Protein 3E3X (pdb70)

Solvent-accessible surface area: 14605 Å² total

Secondary structure (DSSP, 8-state):
-----B--EE---STT------SHHHHHHHHHHHHHH-TT-EEEE-SSTTEEEEEBSSHHHHHHHHH--TTS--EEEPPP-B---BTTB--EEEEEEEE--TTTTT--HHHH------B-SSS-B--B--HHHHTTHHHH--TTTT--EEEEEEEEE-----S-S-----EEEESS-EE--HHHHHHHTTSEEES--TT-EE-----EEESSSS-EEE-S----PPPPPP--HHHHHHH--TT-EEEE-SS-EEEE---STTT----

Radius of gyration: 20.36 Å; Cα contacts (8 Å, |Δi|>4): 532; chains: 1; bounding box: 46×50×60 Å

CATH classification: 3.30.70.870 (+2 more: 3.30.70.240, 2.40.50.250)

Sequence (267 aa):
VDEPTVTTTTFQVNTSPFAGEGFVTSRNILERLEKELVHNVALRVEQTDDPDKFRVSGRGELHLSILIENRREGFELAVSRPEVIIEEDGQLEPFETVTIDVEEHQGGIENIGLRGELDAPDGKGRVRDFIPSRGLIGFQTEFTLTSGSGLLYHTFDHYGPHGGNIGQRVNGVLIANAAGKALTNALFNLQERGRLFIGHGVEVYEGVIGIHSRDNDLTVNALKAQVLTPPIVTLEQALEFIDDDELVEVTPESIRIRKFLTESDRRAS

Nearest PDB structures (foldseek):
  3e3x-assembly1_A-2  TM=1.000E+00  e=4.364E-51  Vibrio parahaemolyticus
  4zck-assembly1_A  TM=9.256E-01  e=2.745E-39  Escherichia coli K-12
  8ewh-assembly2_B  TM=9.206E-01  e=1.007E-37  Salmonella enterica subsp. enterica serovar Typhimurium str. LT2
  4zcl-assembly2_B  TM=9.507E-01  e=1.042E-35  Escherichia coli K-12
  5a9x-assembly1_A  TM=9.238E-01  e=1.713E-31  Escherichia coli

InterPro domains:
  IPR000640 Elongation factor EFG, domain V-like [PF00679] (399-480)
  IPR000795 Translational (tr)-type GTP-binding domain [PF00009] (8-198)
  IPR000795 Translational (tr)-type GTP-binding domain [PR00315] (11-24)
  IPR000795 Translational (tr)-type GTP-binding domain [PR00315] (55-63)
  IPR000795 Translational (tr)-type GTP-binding domain [PR00315] (75-85)
  IPR000795 Translational (tr)-type GTP-binding domain [PR00315] (91-102)
  IPR000795 Translational (tr)-type GTP-binding domain [PR00315] (127-136)
  IPR000795 Translational (tr)-type GTP-binding domain [PS51722] (7-202)
  IPR004161 Translation elongation factor EFTu-like, domain 2 [PF03144] (223-293)
  IPR005225 Small GTP-binding domain [TIGR00231] (8-155)
  IPR006298 GTP-binding protein BipA [MF_00849] (7-605)
  IPR006298 GTP-binding protein BipA [TIGR01394] (9-603)
  IPR009000 Translation protein, beta-barrel domain superfamily [SSF50447] (155-303)
  IPR027417 P-loop containing nucleoside triphosphate hydrolase [G3DSA:3.40.50.300] (5-202)
  IPR027417 P-loop containing nucleoside triphosphate hydrolase [SSF52540] (5-211)
  IPR031157 Tr-type G domain, conserved site [PS00301] (48-63)
  IPR035647 EF-G domain III/V-like [SSF54980] (306-391)
  IPR035647 EF-G domain III/V-like [SSF54980] (402-516)
  IPR035651 BipA, domain V [cd03710] (402-480)
  IPR042116 GTP-binding protein TypA/BipA, C-terminal [G3DSA:2.40.50.250] (487-603)

Structure (mmCIF, N/CA/C/O backbone):
data_3E3X
#
_entry.id   3E3X
#
_cell.length_a   90.600
_cell.length_b   104.571
_cell.length_c   74.348
_cell.angle_alpha   90.00
_cell.angle_beta   90.00
_cell.angle_gamma   90.00
#
_symmetry.space_group_name_H-M   'C 2 2 21'
#
loop_
_entity.id
_entity.type
_entity.pdbx_description
1 polymer BipA
2 non-polymer 1,2-ETHANEDIOL
3 non-polymer 'SULFATE ION'
4 water water
#
loop_
_atom_site.group_PDB
_atom_site.id
_atom_site.type_symbol
_atom_site.label_atom_id
_atom_site.label_alt_id
_atom_site.label_comp_id
_atom_site.label_asym_id
_atom_site.label_entity_id
_atom_site.label_seq_id
_atom_site.pdbx_PDB_ins_code
_atom_site.Cartn_x
_atom_site.Cartn_y
_atom_site.Cartn_z
_atom_site.occupancy
_atom_site.B_iso_or_equiv
_atom_site.auth_seq_id
_atom_site.auth_comp_id
_atom_site.auth_asym_id
_atom_site.auth_atom_id
_atom_site.pdbx_PDB_model_num
ATOM 1 N N . VAL A 1 29 ? 26.524 27.475 -14.673 1.00 39.35 26 VAL A N 1
ATOM 2 C CA . VAL A 1 29 ? 25.464 27.123 -13.660 1.00 42.79 26 VAL A CA 1
ATOM 3 C C . VAL A 1 29 ? 25.595 25.634 -13.248 1.00 41.12 26 VAL A C 1
ATOM 4 O O . VAL A 1 29 ? 25.606 25.283 -12.055 1.00 44.89 26 VAL A O 1
ATOM 8 N N . ASP A 1 30 ? 25.744 24.789 -14.257 1.00 38.13 27 ASP A N 1
ATOM 9 C CA . ASP A 1 30 ? 26.452 23.550 -14.098 1.00 35.19 27 ASP A CA 1
ATOM 10 C C . ASP A 1 30 ? 27.938 23.847 -13.822 1.00 32.36 27 ASP A C 1
ATOM 11 O O . ASP A 1 30 ? 28.580 23.222 -12.985 1.00 32.98 27 ASP A O 1
ATOM 16 N N . GLU A 1 31 ? 28.465 24.866 -14.484 1.00 28.35 28 GLU A N 1
ATOM 17 C CA . GLU A 1 31 ? 29.897 24.945 -14.761 1.00 25.58 28 GLU A CA 1
ATOM 18 C C . GLU A 1 31 ? 30.791 25.232 -13.511 1.00 22.67 28 GLU A C 1
ATOM 19 O O . GLU A 1 31 ? 30.490 26.030 -12.652 1.00 22.31 28 GLU A O 1
ATOM 25 N N . PRO A 1 32 ? 31.863 24.508 -13.381 1.00 19.49 29 PRO A N 1
ATOM 26 C CA . PRO A 1 32 ? 32.718 24.730 -12.219 1.00 18.58 29 PRO A CA 1
ATOM 27 C C . PRO A 1 32 ? 33.618 25.966 -12.411 1.00 18.78 29 PRO A C 1
ATOM 28 O O . PRO A 1 32 ? 33.689 26.508 -13.545 1.00 16.74 29 PRO A O 1
ATOM 32 N N . THR A 1 33 ? 34.196 26.453 -11.291 1.00 17.06 30 THR A N 1
ATOM 33 C CA . THR A 1 33 ? 35.094 27.608 -11.277 1.00 16.82 30 THR A CA 1
ATOM 34 C C . THR A 1 33 ? 36.449 27.363 -10.559 1.00 16.51 30 THR A C 1
ATOM 35 O O . THR A 1 33 ? 37.356 28.177 -10.687 1.00 15.56 30 THR A O 1
ATOM 39 N N . VAL A 1 34 ? 36.617 26.204 -9.925 1.00 16.76 31 VAL A N 1
ATOM 40 C CA . VAL A 1 34 ? 37.826 25.894 -9.150 1.00 17.48 31 VAL A CA 1
ATOM 41 C C . VAL A 1 34 ? 38.205 24.439 -9.397 1.00 16.87 31 VAL A C 1
ATOM 42 O O . VAL A 1 34 ? 37.324 23.599 -9.597 1.00 16.63 31 VAL A O 1
ATOM 46 N N . THR A 1 35 ? 39.514 24.120 -9.447 1.00 16.38 32 THR A N 1
ATOM 47 C CA A THR A 1 35 ? 39.937 22.766 -9.687 0.50 16.32 32 THR A CA 1
ATOM 48 C CA B THR A 1 35 ? 39.963 22.759 -9.702 0.50 17.38 32 THR A CA 1
ATOM 49 C C . THR A 1 35 ? 41.098 22.408 -8.744 1.00 17.14 32 THR A C 1
ATOM 50 O O . THR A 1 35 ? 41.842 23.265 -8.293 1.00 17.21 32 THR A O 1
ATOM 65 N N . THR A 1 37 ? 43.518 18.529 -7.744 1.00 14.53 34 THR A N 1
ATOM 66 C CA A THR A 1 37 ? 43.719 17.094 -7.991 0.50 14.27 34 THR A CA 1
ATOM 67 C CA B THR A 1 37 ? 43.779 17.121 -7.988 0.50 14.56 34 THR A CA 1
ATOM 68 C C . THR A 1 37 ? 43.502 16.339 -6.695 1.00 14.35 34 THR A C 1
ATOM 69 O O . THR A 1 37 ? 43.910 16.760 -5.619 1.00 14.68 34 THR A O 1
ATOM 76 N N . PHE A 1 38 ? 42.801 15.221 -6.797 1.00 12.88 35 PHE A N 1
ATOM 77 C CA . PHE A 1 38 ? 42.643 14.286 -5.711 1.00 14.21 35 PHE A CA 1
ATOM 78 C C . PHE A 1 38 ? 43.454 13.068 -6.141 1.00 14.28 35 PHE A C 1
ATOM 79 O O . PHE A 1 38 ? 43.374 12.681 -7.315 1.00 14.09 35 PHE A O 1
ATOM 87 N N . GLN A 1 39 ?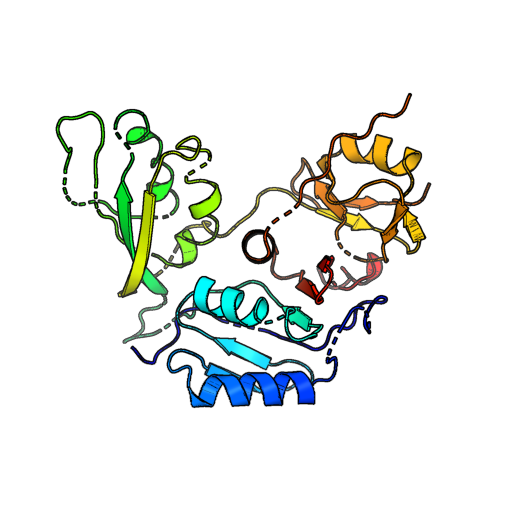 44.242 12.463 -5.249 1.00 13.85 36 GLN A N 1
ATOM 88 C CA . GLN A 1 39 ? 44.985 11.294 -5.618 1.00 16.17 36 GLN A CA 1
ATOM 89 C C . GLN A 1 39 ? 45.191 10.311 -4.464 1.00 14.40 36 GLN A C 1
ATOM 90 O O . GLN A 1 39 ? 44.978 10.663 -3.293 1.00 13.69 36 GLN A O 1
ATOM 96 N N . VAL A 1 40 ? 45.545 9.068 -4.815 1.00 14.02 37 VAL A N 1
ATOM 97 C CA . VAL A 1 40 ? 45.958 8.039 -3.841 1.00 14.60 37 VAL A CA 1
ATOM 98 C C . VAL A 1 40 ? 47.050 8.633 -2.905 1.00 14.84 37 VAL A C 1
ATOM 99 O O . VAL A 1 40 ? 47.959 9.341 -3.359 1.00 13.82 37 VAL A O 1
ATOM 103 N N . ASN A 1 41 ? 46.865 8.432 -1.598 1.00 14.59 38 ASN A N 1
ATOM 104 C CA . ASN A 1 41 ? 47.867 8.758 -0.615 1.00 14.32 38 ASN A CA 1
ATOM 105 C C . ASN A 1 41 ? 49.098 7.905 -0.792 1.00 16.78 38 ASN A C 1
ATOM 106 O O . ASN A 1 41 ? 49.036 6.683 -0.600 1.00 15.80 38 ASN A O 1
ATOM 111 N N . THR A 1 42 ? 50.244 8.534 -1.090 1.00 16.72 39 THR A N 1
ATOM 112 C CA . THR A 1 42 ? 51.494 7.804 -1.185 1.00 17.18 39 THR A CA 1
ATOM 113 C C . THR A 1 42 ? 52.448 8.143 -0.034 1.00 16.12 39 THR A C 1
ATOM 114 O O . THR A 1 42 ? 53.608 7.777 -0.089 1.00 17.49 39 THR A O 1
ATOM 118 N N . SER A 1 43 ? 52.006 8.826 1.010 1.00 16.09 40 SER A N 1
ATOM 119 C CA . SER A 1 43 ? 52.926 9.034 2.147 1.00 15.75 40 SER A CA 1
ATOM 120 C C . SER A 1 43 ? 53.383 7.690 2.753 1.00 15.62 40 SER A C 1
ATOM 121 O O . SER A 1 43 ? 52.731 6.619 2.586 1.00 14.19 40 SER A O 1
ATOM 124 N N . PRO A 1 44 ? 54.454 7.748 3.537 1.00 15.07 41 PRO A N 1
ATOM 125 C CA . PRO A 1 44 ? 54.845 6.607 4.352 1.00 15.25 41 PRO A CA 1
ATOM 126 C C . PRO A 1 44 ? 53.802 6.141 5.372 1.00 14.93 41 PRO A C 1
ATOM 127 O O . PRO A 1 44 ? 53.902 4.997 5.831 1.00 14.94 41 PRO A O 1
ATOM 131 N N . PHE A 1 45 ? 52.827 6.988 5.738 1.00 14.07 42 PHE A N 1
ATOM 132 C CA . PHE A 1 45 ? 51.780 6.580 6.677 1.00 14.14 42 PHE A CA 1
ATOM 133 C C . PHE A 1 45 ? 50.547 6.026 5.962 1.00 14.92 42 PHE A C 1
ATOM 134 O O . PHE A 1 45 ? 49.499 5.696 6.588 1.00 15.37 42 PHE A O 1
ATOM 142 N N . ALA A 1 46 ? 50.620 5.928 4.648 1.00 15.30 43 ALA A N 1
ATOM 143 C CA . ALA A 1 46 ? 49.414 5.600 3.868 1.00 15.74 43 ALA A CA 1
ATOM 144 C C . ALA A 1 46 ? 48.874 4.243 4.292 1.00 17.11 43 ALA A C 1
ATOM 145 O O . ALA A 1 46 ? 49.626 3.292 4.465 1.00 15.40 43 ALA A O 1
ATOM 147 N N . GLY A 1 47 ? 47.562 4.151 4.416 1.00 17.91 44 GLY A N 1
ATOM 148 C CA . GLY A 1 47 ? 46.906 2.931 4.778 1.00 18.96 44 GLY A CA 1
ATOM 149 C C . GLY A 1 47 ? 46.732 2.706 6.269 1.00 19.65 44 GLY A C 1
ATOM 150 O O . GLY A 1 47 ? 46.031 1.771 6.662 1.00 20.90 44 GLY A O 1
ATOM 161 N N . GLU A 1 49 ? 45.287 4.689 8.525 1.00 16.22 46 GLU A N 1
ATOM 162 C CA . GLU A 1 49 ? 44.228 5.434 9.184 1.00 17.14 46 GLU A CA 1
ATOM 163 C C . GLU A 1 49 ? 42.872 5.340 8.523 1.00 17.02 46 GLU A C 1
ATOM 164 O O . GLU A 1 49 ? 41.892 5.565 9.189 1.00 16.43 46 GLU A O 1
ATOM 170 N N . GLY A 1 50 ? 42.789 5.041 7.236 1.00 16.23 47 GLY A N 1
ATOM 171 C CA . GLY A 1 50 ? 41.502 5.005 6.526 1.00 16.50 47 GLY A CA 1
ATOM 172 C C . GLY A 1 50 ? 41.339 3.663 5.822 1.00 17.13 47 GLY A C 1
ATOM 173 O O . GLY A 1 50 ? 42.336 3.006 5.463 1.00 17.15 47 GLY A O 1
ATOM 185 N N . PHE A 1 52 ? 39.492 3.166 2.862 1.00 13.47 49 PHE A N 1
ATOM 186 C CA . PHE A 1 52 ? 39.294 3.287 1.423 1.00 14.02 49 PHE A CA 1
ATOM 187 C C . PHE A 1 52 ? 40.484 4.028 0.916 1.00 14.00 49 PHE A C 1
ATOM 188 O O . PHE A 1 52 ? 40.629 5.234 1.161 1.00 14.85 49 PHE A O 1
ATOM 196 N N . VAL A 1 53 ? 41.386 3.295 0.286 1.00 14.86 50 VAL A N 1
ATOM 197 C CA . VAL A 1 53 ? 42.690 3.853 -0.113 1.00 14.38 50 VAL A CA 1
ATOM 198 C C . VAL A 1 53 ? 43.056 3.766 -1.605 1.00 15.92 50 VAL A C 1
ATOM 199 O O . VAL A 1 53 ? 44.049 4.388 -2.033 1.00 16.19 50 VAL A O 1
ATOM 203 N N . THR A 1 54 ? 42.310 3.011 -2.386 1.00 14.59 51 THR A N 1
ATOM 204 C CA . THR A 1 54 ? 42.776 2.684 -3.758 1.00 13.67 51 THR A CA 1
ATOM 205 C C . THR A 1 54 ? 42.263 3.723 -4.743 1.00 12.90 51 THR A C 1
ATOM 206 O O . THR A 1 54 ? 41.262 4.426 -4.491 1.00 13.50 51 THR A O 1
ATOM 210 N N . SER A 1 55 ? 42.931 3.832 -5.880 1.00 14.28 52 SER A N 1
ATOM 211 C CA . SER A 1 55 ? 42.451 4.717 -6.938 1.00 15.35 52 SER A CA 1
ATOM 212 C C . SER A 1 55 ? 40.976 4.409 -7.358 1.00 15.28 52 SER A C 1
ATOM 213 O O . SER A 1 55 ? 40.182 5.326 -7.594 1.00 14.82 52 SER A O 1
ATOM 216 N N . ARG A 1 56 ? 40.612 3.131 -7.426 1.00 16.19 53 ARG A N 1
ATOM 217 C CA . ARG A 1 56 ? 39.266 2.772 -7.823 1.00 15.49 53 ARG A CA 1
ATOM 218 C C . ARG A 1 56 ? 38.246 3.140 -6.739 1.00 15.54 53 ARG A C 1
ATOM 219 O O . ARG A 1 56 ? 37.132 3.544 -7.042 1.00 16.28 53 ARG A O 1
ATOM 227 N N . ASN A 1 57 ? 38.609 3.044 -5.467 1.00 16.14 54 ASN A N 1
ATOM 228 C CA . ASN A 1 57 ? 37.726 3.525 -4.411 1.00 15.78 54 ASN A CA 1
ATOM 229 C C . ASN A 1 57 ? 37.428 5.039 -4.692 1.00 15.36 54 ASN A C 1
ATOM 230 O O . ASN A 1 57 ? 36.299 5.499 -4.577 1.00 15.89 54 ASN A O 1
ATOM 235 N N . ILE A 1 58 ? 38.470 5.809 -4.982 1.00 15.75 55 ILE A N 1
ATOM 236 C CA . ILE A 1 58 ? 38.372 7.248 -5.165 1.00 15.23 55 ILE A CA 1
ATOM 237 C C . ILE A 1 58 ? 37.536 7.535 -6.406 1.00 15.18 55 ILE A C 1
ATOM 238 O O . ILE A 1 58 ? 36.615 8.311 -6.340 1.00 15.83 55 ILE A O 1
ATOM 243 N N . LEU A 1 59 ? 37.854 6.912 -7.527 1.00 16.51 56 LEU A N 1
ATOM 244 C CA . LEU A 1 59 ? 37.101 7.113 -8.740 1.00 16.21 56 LEU A CA 1
ATOM 245 C C . LEU A 1 59 ? 35.620 6.757 -8.596 1.00 16.72 56 LEU A C 1
ATOM 246 O O . LEU A 1 59 ? 34.756 7.505 -9.032 1.00 16.87 56 LEU A O 1
ATOM 251 N N . GLU A 1 60 ? 35.320 5.603 -8.015 1.00 17.51 57 GLU A N 1
ATOM 252 C CA . GLU A 1 60 ? 33.929 5.179 -7.800 1.00 17.82 57 GLU A CA 1
ATOM 253 C C . GLU A 1 60 ? 33.195 6.208 -6.934 1.00 18.19 57 GLU A C 1
ATOM 254 O O . GLU A 1 60 ? 32.066 6.580 -7.249 1.00 17.57 57 GLU A O 1
ATOM 260 N N . ARG A 1 61 ? 33.852 6.689 -5.875 1.00 17.76 58 ARG A N 1
ATOM 261 C CA . ARG A 1 61 ? 33.252 7.689 -4.990 1.00 17.63 58 ARG A CA 1
ATOM 262 C C . ARG A 1 61 ? 32.982 9.009 -5.719 1.00 18.22 58 ARG A C 1
ATOM 263 O O . ARG A 1 61 ? 31.940 9.617 -5.493 1.00 17.21 58 ARG A O 1
ATOM 271 N N . LEU A 1 62 ? 33.912 9.429 -6.576 1.00 18.24 59 LEU A N 1
ATOM 272 C CA . LEU A 1 62 ? 33.723 10.645 -7.379 1.00 18.54 59 LEU A CA 1
ATOM 273 C C . LEU A 1 62 ? 32.609 10.461 -8.409 1.00 19.71 59 LEU A C 1
ATOM 274 O O . LEU A 1 62 ? 31.809 11.365 -8.606 1.00 18.39 59 LEU A O 1
ATOM 279 N N . GLU A 1 63 ? 32.527 9.275 -9.007 1.00 20.55 60 GLU A N 1
ATOM 280 C CA . GLU A 1 63 ? 31.455 8.926 -9.932 1.00 21.57 60 GLU A CA 1
ATOM 281 C C . GLU A 1 63 ? 30.087 8.870 -9.223 1.00 21.73 60 GLU A C 1
ATOM 282 O O . GLU A 1 63 ? 29.115 9.394 -9.734 1.00 21.85 60 GLU A O 1
ATOM 288 N N . LYS A 1 64 ? 30.020 8.289 -8.039 1.00 21.82 61 LYS A N 1
ATOM 289 C CA . LYS A 1 64 ? 28.821 8.369 -7.205 1.00 22.69 61 LYS A CA 1
ATOM 290 C C . LYS A 1 64 ? 28.416 9.836 -7.010 1.00 22.25 61 LYS A C 1
ATOM 291 O O . LYS A 1 64 ? 27.245 10.197 -7.118 1.00 21.44 61 LYS A O 1
ATOM 297 N N . GLU A 1 65 ? 29.396 10.697 -6.777 1.00 22.20 62 GLU A N 1
ATOM 298 C CA . GLU A 1 65 ? 29.080 12.112 -6.498 1.00 22.71 62 GLU A CA 1
ATOM 299 C C . GLU A 1 65 ? 28.519 12.841 -7.715 1.00 23.63 62 GLU A C 1
ATOM 300 O O . GLU A 1 65 ? 27.600 13.632 -7.569 1.00 23.86 62 GLU A O 1
ATOM 306 N N . LEU A 1 66 ? 29.069 12.582 -8.894 1.00 24.55 63 LEU A N 1
ATOM 307 C CA . LEU A 1 66 ? 28.580 13.165 -10.139 1.00 25.27 63 LEU A CA 1
ATOM 308 C C . LEU A 1 66 ? 27.129 12.826 -10.470 1.00 26.97 63 LEU A C 1
ATOM 309 O O . LEU A 1 66 ? 26.489 13.559 -11.213 1.00 28.01 63 LEU A O 1
ATOM 314 N N . VAL A 1 67 ? 26.633 11.697 -9.987 1.00 28.85 64 VAL A N 1
ATOM 315 C CA . VAL A 1 67 ? 25.253 11.280 -10.231 1.00 29.33 64 VAL A CA 1
ATOM 316 C C . VAL A 1 67 ? 24.266 12.385 -9.832 1.00 31.42 64 VAL A C 1
ATOM 317 O O . VAL A 1 67 ? 23.224 12.575 -10.483 1.00 31.05 64 VAL A O 1
ATOM 321 N N . HIS A 1 68 ? 24.592 13.069 -8.737 1.00 32.65 65 HIS A N 1
ATOM 322 C CA . HIS A 1 68 ? 23.691 14.006 -8.103 1.00 33.97 65 HIS A CA 1
ATOM 323 C C . HIS A 1 68 ? 24.302 15.388 -7.842 1.00 34.17 65 HIS A C 1
ATOM 324 O O . HIS A 1 68 ? 23.599 16.276 -7.4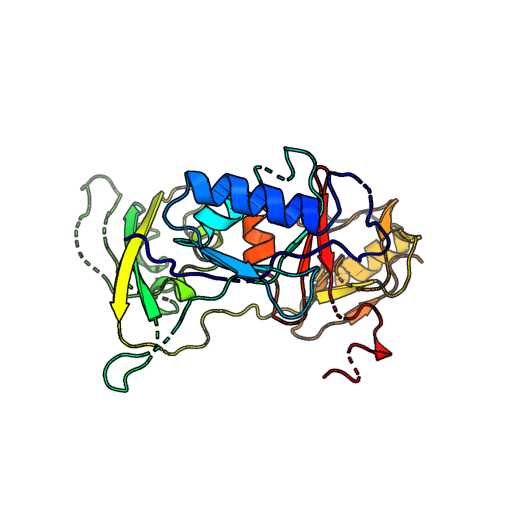21 1.00 35.03 65 HIS A O 1
ATOM 331 N N . ASN A 1 69 ? 25.593 15.575 -8.091 1.00 33.83 66 ASN A N 1
ATOM 332 C CA . ASN A 1 69 ? 26.252 16.838 -7.810 1.00 33.98 66 ASN A CA 1
ATOM 333 C C . ASN A 1 69 ? 26.592 17.574 -9.105 1.00 33.35 66 ASN A C 1
ATOM 334 O O . ASN A 1 69 ? 27.601 17.321 -9.751 1.00 32.40 66 ASN A O 1
ATOM 339 N N . VAL A 1 70 ? 25.737 18.514 -9.471 1.00 33.01 67 VAL A N 1
ATOM 340 C CA . VAL A 1 70 ? 25.711 19.013 -10.837 1.00 33.03 67 VAL A CA 1
ATOM 341 C C . VAL A 1 70 ? 26.867 19.970 -11.160 1.00 32.96 67 VAL A C 1
ATOM 342 O O . VAL A 1 70 ? 27.204 20.132 -12.337 1.00 33.86 67 VAL A O 1
ATOM 346 N N . ALA A 1 71 ? 27.467 20.605 -10.154 1.00 31.74 68 ALA A N 1
ATOM 347 C CA . ALA A 1 71 ? 28.553 21.561 -10.443 1.00 32.40 68 ALA A CA 1
ATOM 348 C C . ALA A 1 71 ? 29.935 20.879 -10.443 1.00 31.16 68 ALA A C 1
ATOM 349 O O . ALA A 1 71 ? 30.939 21.457 -10.851 1.00 30.64 68 ALA A O 1
ATOM 351 N N . LEU A 1 72 ? 29.946 19.615 -10.037 1.00 30.82 69 LEU A N 1
ATOM 352 C CA . LEU A 1 72 ? 31.152 18.832 -9.994 1.00 31.17 69 LEU A CA 1
ATOM 353 C C . LEU A 1 72 ? 31.546 18.282 -11.367 1.00 30.96 69 LEU A C 1
ATOM 354 O O . LEU A 1 72 ? 30.699 17.863 -12.171 1.00 29.35 69 LEU A O 1
ATOM 359 N N . ARG A 1 73 ? 32.850 18.272 -11.621 1.00 30.23 70 ARG A N 1
ATOM 360 C CA . ARG A 1 73 ? 33.414 17.626 -12.790 1.00 31.06 70 ARG A CA 1
ATOM 361 C C . ARG A 1 73 ? 34.559 16.783 -12.313 1.00 30.69 70 ARG A C 1
ATOM 362 O O . ARG A 1 73 ? 35.281 17.141 -11.363 1.00 29.68 70 ARG A O 1
ATOM 370 N N . VAL A 1 74 ? 34.729 15.639 -12.965 1.00 31.46 71 VAL A N 1
ATOM 371 C CA . VAL A 1 74 ? 35.813 14.749 -12.611 1.00 32.78 71 VAL A CA 1
ATOM 372 C C . VAL A 1 74 ? 36.439 14.268 -13.880 1.00 32.32 71 VAL A C 1
ATOM 373 O O . VAL A 1 74 ? 35.772 13.726 -14.737 1.00 31.35 71 VAL A O 1
ATOM 377 N N . GLU A 1 75 ? 37.735 14.443 -13.988 1.00 31.43 72 GLU A N 1
ATOM 378 C CA . GLU A 1 75 ? 38.464 14.002 -15.158 1.00 32.30 72 GLU A CA 1
ATOM 379 C C . GLU A 1 75 ? 39.535 13.018 -14.706 1.00 30.60 72 GLU A C 1
ATOM 380 O O . GLU A 1 75 ? 40.202 13.216 -13.665 1.00 30.56 72 GLU A O 1
ATOM 386 N N . GLN A 1 76 ? 39.698 11.939 -15.456 1.00 28.42 73 GLN A N 1
ATOM 387 C CA . GLN A 1 76 ? 40.840 11.097 -15.240 1.00 28.16 73 GLN A CA 1
ATOM 388 C C . GLN A 1 76 ? 42.067 11.820 -15.792 1.00 27.72 73 GLN A C 1
ATOM 389 O O . GLN A 1 76 ? 41.948 12.771 -16.600 1.00 29.19 73 GLN A O 1
ATOM 395 N N . THR A 1 77 ? 43.239 11.364 -15.401 1.00 26.02 74 THR A N 1
ATOM 396 C CA . THR A 1 77 ? 44.507 11.919 -15.893 1.00 25.68 74 THR A CA 1
ATOM 397 C C . THR A 1 77 ? 45.360 10.803 -16.472 1.00 25.39 74 THR A C 1
ATOM 398 O O . THR A 1 77 ? 44.916 9.639 -16.607 1.00 26.70 74 THR A O 1
ATOM 402 N N . ASP A 1 78 ? 46.585 11.152 -16.837 1.00 23.99 75 ASP A N 1
ATOM 403 C CA . ASP A 1 78 ? 47.518 10.141 -17.325 1.00 23.95 75 ASP A CA 1
ATOM 404 C C . ASP A 1 78 ? 48.043 9.275 -16.227 1.00 22.92 75 ASP A C 1
ATOM 405 O O . ASP A 1 78 ? 48.672 8.280 -16.494 1.00 22.35 75 ASP A O 1
ATOM 410 N N . ASP A 1 79 ? 47.827 9.682 -14.983 1.00 22.35 76 ASP A N 1
ATOM 411 C CA . ASP A 1 79 ? 48.182 8.840 -13.848 1.00 22.09 76 ASP A CA 1
ATOM 412 C C . ASP A 1 79 ? 46.898 8.187 -13.356 1.00 22.06 76 ASP A C 1
ATOM 413 O O . ASP A 1 79 ? 45.970 8.909 -12.982 1.00 21.70 76 ASP A O 1
ATOM 418 N N . PRO A 1 80 ? 46.835 6.831 -13.336 1.00 21.99 77 PRO A N 1
ATOM 419 C CA . PRO A 1 80 ? 45.609 6.167 -12.833 1.00 22.42 77 PRO A CA 1
ATOM 420 C C . PRO A 1 80 ? 45.257 6.477 -11.384 1.00 21.99 77 PRO A C 1
ATOM 421 O O . PRO A 1 80 ? 44.109 6.277 -10.981 1.00 23.54 77 PRO A O 1
ATOM 425 N N . ASP A 1 81 ? 46.229 6.992 -10.633 1.00 22.04 78 ASP A N 1
ATOM 426 C CA . ASP A 1 81 ? 46.056 7.330 -9.218 1.00 20.75 78 ASP A CA 1
ATOM 427 C C . ASP A 1 81 ? 45.616 8.773 -8.962 1.00 19.91 78 ASP A C 1
ATOM 428 O O . ASP A 1 81 ? 45.474 9.147 -7.819 1.00 19.18 78 ASP A O 1
ATOM 433 N N . LYS A 1 82 ? 45.397 9.574 -9.996 1.00 20.23 79 LYS A N 1
ATOM 434 C CA . LYS A 1 82 ? 45.222 10.997 -9.820 1.00 22.21 79 LYS A CA 1
ATOM 435 C C . LYS A 1 82 ? 44.032 11.490 -10.687 1.00 22.00 79 LYS A C 1
ATOM 436 O O . LYS A 1 82 ? 43.898 11.114 -11.826 1.00 21.32 79 LYS A O 1
ATOM 442 N N . PHE A 1 83 ? 43.178 12.343 -10.117 1.00 21.31 80 PHE A N 1
ATOM 443 C CA . PHE A 1 83 ? 41.957 12.800 -10.767 1.00 21.89 80 PHE A CA 1
ATOM 444 C C . PHE A 1 83 ? 41.850 14.285 -10.620 1.00 22.23 80 PHE A C 1
ATOM 445 O O . PHE A 1 83 ? 42.159 14.821 -9.567 1.00 22.12 80 PHE A O 1
ATOM 453 N N . ARG A 1 84 ? 41.463 14.965 -11.695 1.00 22.43 81 ARG A N 1
ATOM 454 C CA . ARG A 1 84 ? 41.213 16.404 -11.662 1.00 22.31 81 ARG A CA 1
ATOM 455 C C . ARG A 1 84 ? 39.736 16.621 -11.319 1.00 20.51 81 ARG A C 1
ATOM 456 O O . ARG A 1 84 ? 38.869 16.194 -12.067 1.00 21.36 81 ARG A O 1
ATOM 464 N N . VAL A 1 85 ? 39.478 17.272 -10.184 1.00 19.14 82 VAL A N 1
ATOM 465 C CA . VAL A 1 85 ? 38.161 17.414 -9.639 1.00 18.74 82 VAL A CA 1
ATOM 466 C C . VAL A 1 85 ? 37.876 18.911 -9.596 1.00 19.16 82 VAL A C 1
ATOM 467 O O . VAL A 1 85 ? 38.659 19.653 -9.021 1.00 20.13 82 VAL A O 1
ATOM 471 N N . SER A 1 86 ? 36.779 19.336 -10.230 1.00 19.14 83 SER A N 1
ATOM 472 C CA . SER A 1 86 ? 36.430 20.750 -10.315 1.00 18.57 83 SER A CA 1
ATOM 473 C C . SER A 1 86 ? 35.037 20.931 -9.729 1.00 17.97 83 SER A C 1
ATOM 474 O O . SER A 1 86 ? 34.229 20.019 -9.722 1.00 18.90 83 SER A O 1
ATOM 477 N N . GLY A 1 87 ? 34.794 22.093 -9.173 1.00 17.52 84 GLY A N 1
ATOM 478 C CA . GLY A 1 87 ? 33.544 22.339 -8.512 1.00 17.69 84 GLY A CA 1
ATOM 479 C C . GLY A 1 87 ? 33.226 23.783 -8.572 1.00 17.38 84 GLY A C 1
ATOM 480 O O . GLY A 1 87 ? 34.020 24.610 -9.054 1.00 16.64 84 GLY A O 1
ATOM 481 N N . ARG A 1 88 ? 32.062 24.108 -8.044 1.00 19.61 85 ARG A N 1
ATOM 482 C CA . ARG A 1 88 ? 31.548 25.457 -8.104 1.00 21.28 85 ARG A CA 1
ATOM 483 C C . ARG A 1 88 ? 32.418 26.468 -7.406 1.00 21.37 85 ARG A C 1
ATOM 484 O O . ARG A 1 88 ? 32.506 27.609 -7.835 1.00 25.21 85 ARG A O 1
ATOM 492 N N . GLY A 1 89 ? 33.067 26.080 -6.325 1.00 21.19 86 GLY A N 1
ATOM 493 C CA . GLY A 1 89 ? 33.967 26.952 -5.566 1.00 19.12 86 GLY A CA 1
ATOM 494 C C . GLY A 1 89 ? 34.771 26.041 -4.643 1.00 18.60 86 GLY A C 1
ATOM 495 O O . GLY A 1 89 ? 34.596 24.835 -4.675 1.00 16.64 86 GLY A O 1
ATOM 496 N N . GLU A 1 90 ? 35.663 26.596 -3.841 1.00 18.27 87 GLU A N 1
ATOM 497 C CA . GLU A 1 90 ? 36.470 25.807 -2.936 1.00 19.57 87 GLU A CA 1
ATOM 498 C C . GLU A 1 90 ? 35.640 25.046 -1.922 1.00 18.97 87 GLU A C 1
ATOM 499 O O . GLU A 1 90 ? 35.944 23.914 -1.609 1.00 18.73 87 GLU A O 1
ATOM 505 N N . LEU A 1 91 ? 34.607 25.696 -1.364 1.00 17.95 88 LEU A N 1
ATOM 506 C CA . LEU A 1 91 ? 33.815 25.073 -0.298 1.00 18.18 88 LEU A CA 1
ATOM 507 C C . LEU A 1 91 ? 33.094 23.825 -0.782 1.00 17.41 88 LEU A C 1
ATOM 508 O O . LEU A 1 91 ? 33.022 22.814 -0.084 1.00 16.48 88 LEU A O 1
ATOM 513 N N . HIS A 1 92 ? 32.591 23.879 -2.001 1.00 17.48 89 HIS A N 1
ATOM 514 C CA . HIS A 1 92 ? 31.970 22.719 -2.654 1.00 18.28 89 HIS A CA 1
ATOM 515 C C . HIS A 1 92 ? 32.922 21.483 -2.594 1.00 17.72 89 HIS A C 1
ATOM 516 O O . HIS A 1 92 ? 32.552 20.363 -2.294 1.00 16.73 89 HIS A O 1
ATOM 523 N N . LEU A 1 93 ? 34.178 21.723 -2.911 1.00 16.98 90 LEU A N 1
ATOM 524 C CA . LEU A 1 93 ? 35.182 20.692 -2.941 1.00 15.61 90 LEU A CA 1
ATOM 525 C C . LEU A 1 93 ? 35.638 20.272 -1.561 1.00 16.04 90 LEU A C 1
ATOM 526 O O . LEU A 1 93 ? 35.775 19.067 -1.309 1.00 17.02 90 LEU A O 1
ATOM 531 N N . SER A 1 94 ? 35.802 21.213 -0.637 1.00 15.63 91 SER A N 1
ATOM 532 C CA . SER A 1 94 ? 36.200 20.827 0.741 1.00 16.43 91 SER A CA 1
ATOM 533 C C . SER A 1 94 ? 35.085 20.059 1.508 1.00 16.74 91 SER A C 1
ATOM 534 O O . SER A 1 94 ? 35.383 19.181 2.345 1.00 16.41 91 SER A O 1
ATOM 537 N N . ILE A 1 95 ? 33.824 20.365 1.204 1.00 16.16 92 ILE A N 1
ATOM 538 C CA . ILE A 1 95 ? 32.708 19.588 1.735 1.00 16.07 92 ILE A CA 1
ATOM 539 C C . ILE A 1 95 ? 32.772 18.106 1.269 1.00 15.80 92 ILE A C 1
ATOM 540 O O . ILE A 1 95 ? 32.493 17.171 2.014 1.00 15.38 92 ILE A O 1
ATOM 545 N N . LEU A 1 96 ? 33.024 17.917 -0.006 1.00 15.11 93 LEU A N 1
ATOM 546 C CA . LEU A 1 96 ? 33.177 16.589 -0.569 1.00 15.02 93 LEU A CA 1
ATOM 547 C C . LEU A 1 96 ? 34.327 15.908 0.106 1.00 15.21 93 LEU A C 1
ATOM 548 O O . LEU A 1 96 ? 34.247 14.764 0.451 1.00 14.26 93 LEU A O 1
ATOM 553 N N . ILE A 1 97 ? 35.449 16.575 0.229 1.00 14.98 94 ILE A N 1
ATOM 554 C CA . ILE A 1 97 ? 36.624 15.909 0.868 1.00 14.08 94 ILE A CA 1
ATOM 555 C C . ILE A 1 97 ? 36.342 15.496 2.317 1.00 14.90 94 ILE A C 1
ATOM 556 O O . ILE A 1 97 ? 36.737 14.406 2.763 1.00 12.68 94 ILE A O 1
ATOM 561 N N . GLU A 1 98 ? 35.669 16.381 3.055 1.00 15.13 95 GLU A N 1
ATOM 562 C CA . GLU A 1 98 ? 35.282 16.061 4.427 1.00 15.38 95 GLU A CA 1
ATOM 563 C C . GLU A 1 98 ? 34.311 14.870 4.520 1.00 14.17 95 GLU A C 1
ATOM 564 O O . GLU A 1 98 ? 34.450 14.015 5.364 1.00 12.64 95 GLU A O 1
ATOM 570 N N . ASN A 1 99 ? 33.340 14.815 3.633 1.00 15.17 96 ASN A N 1
ATOM 571 C CA . ASN A 1 99 ? 32.420 13.674 3.579 1.00 15.81 96 ASN A CA 1
ATOM 572 C C . ASN A 1 99 ? 33.210 12.388 3.326 1.00 15.45 96 ASN A C 1
ATOM 573 O O . ASN A 1 99 ? 32.987 11.374 3.986 1.00 13.41 96 ASN A O 1
ATOM 586 N N . ARG A 1 101 ? 36.450 11.812 3.910 1.00 15.44 98 ARG A N 1
ATOM 587 C CA . ARG A 1 101 ? 37.228 11.494 5.134 1.00 15.97 98 ARG A CA 1
ATOM 588 C C . ARG A 1 101 ? 36.335 10.766 6.107 1.00 15.60 98 ARG A C 1
ATOM 589 O O . ARG A 1 101 ? 36.717 9.770 6.708 1.00 15.16 98 ARG A O 1
ATOM 597 N N . ARG A 1 102 ? 35.125 11.270 6.294 1.00 15.83 99 ARG A N 1
ATOM 598 C CA . ARG A 1 102 ? 34.244 10.674 7.313 1.00 15.99 99 ARG A CA 1
ATOM 599 C C . ARG A 1 102 ? 33.768 9.277 6.980 1.00 15.39 99 ARG A C 1
ATOM 600 O O . ARG A 1 102 ? 33.471 8.488 7.871 1.00 15.15 99 ARG A O 1
ATOM 608 N N . GLU A 1 103 ? 33.704 8.985 5.695 1.00 14.46 100 GLU A N 1
ATOM 609 C CA . GLU A 1 103 ? 33.315 7.705 5.177 1.00 15.16 100 GLU A CA 1
ATOM 610 C C . GLU A 1 103 ? 34.433 6.696 5.239 1.00 15.57 100 GLU A C 1
ATOM 611 O O . GLU A 1 103 ? 34.191 5.539 5.001 1.00 15.55 100 GLU A O 1
ATOM 617 N N . GLY A 1 104 ? 35.663 7.134 5.563 1.00 15.62 101 GLY A N 1
ATOM 618 C CA . GLY A 1 104 ? 36.805 6.240 5.688 1.00 14.41 101 GLY A CA 1
ATOM 619 C C . GLY A 1 104 ? 37.895 6.359 4.624 1.00 14.20 101 GLY A C 1
ATOM 620 O O . GLY A 1 104 ? 38.805 5.505 4.564 1.00 14.79 101 GLY A O 1
ATOM 621 N N . PHE A 1 105 ? 37.867 7.407 3.801 1.00 13.89 102 PHE A N 1
ATOM 622 C CA . PHE A 1 105 ? 38.903 7.607 2.770 1.00 13.41 102 PHE A CA 1
ATOM 623 C C . PHE A 1 105 ? 40.217 8.196 3.289 1.00 12.30 102 PHE A C 1
ATOM 624 O O . PHE A 1 105 ? 40.245 9.032 4.222 1.00 13.58 102 PHE A O 1
ATOM 632 N N . GLU A 1 106 ? 41.309 7.729 2.673 1.00 13.48 103 GLU A N 1
ATOM 633 C CA . GLU A 1 106 ? 42.576 8.435 2.641 1.00 14.44 103 GLU A CA 1
ATOM 634 C C . GLU A 1 106 ? 42.770 8.967 1.248 1.00 13.76 103 GLU A C 1
ATOM 635 O O . GLU A 1 106 ? 42.529 8.280 0.252 1.00 16.56 103 GLU A O 1
ATOM 641 N N . LEU A 1 107 ? 43.230 10.203 1.163 1.00 14.00 104 LEU A N 1
ATOM 642 C CA . LEU A 1 107 ? 43.659 10.721 -0.109 1.00 14.03 104 LEU A CA 1
ATOM 643 C C . LEU A 1 107 ? 44.586 11.910 0.083 1.00 13.01 104 LEU A C 1
ATOM 644 O O . LEU A 1 107 ? 44.768 12.370 1.190 1.00 13.65 104 LEU A O 1
ATOM 649 N N . ALA A 1 108 ? 45.149 12.386 -1.014 1.00 10.59 105 ALA A N 1
ATOM 650 C CA . ALA A 1 108 ? 45.895 13.611 -1.001 1.00 10.32 105 ALA A CA 1
ATOM 651 C C . ALA A 1 108 ? 45.348 14.579 -2.054 1.00 10.93 105 ALA A C 1
ATOM 652 O O . ALA A 1 108 ? 44.941 14.170 -3.145 1.00 12.97 105 ALA A O 1
ATOM 654 N N . VAL A 1 109 ? 45.377 15.860 -1.729 1.00 11.03 106 VAL A N 1
ATOM 655 C CA . VAL A 1 109 ? 44.814 16.896 -2.574 1.00 10.35 106 VAL A CA 1
ATOM 656 C C . VAL A 1 109 ? 45.799 18.042 -2.779 1.00 10.95 106 VAL A C 1
ATOM 657 O O . VAL A 1 109 ? 46.515 18.452 -1.859 1.00 10.66 106 VAL A O 1
ATOM 661 N N . SER A 1 110 ? 45.780 18.598 -3.983 1.00 10.83 107 SER A N 1
ATOM 662 C CA . SER A 1 110 ? 46.587 19.764 -4.347 1.00 10.34 107 SER A CA 1
ATOM 663 C C . SER A 1 110 ? 45.808 21.072 -4.078 1.00 10.41 107 SER A C 1
ATOM 664 O O . SER A 1 110 ? 44.600 21.081 -3.747 1.00 10.89 107 SER A O 1
ATOM 667 N N . ARG A 1 111 ? 46.499 22.173 -4.186 1.00 10.33 108 ARG A N 1
ATOM 668 C CA . ARG A 1 111 ? 45.863 23.472 -3.906 1.00 12.13 108 ARG A CA 1
ATOM 669 C C . ARG A 1 111 ? 44.744 23.775 -4.926 1.00 11.91 108 ARG A C 1
ATOM 670 O O . ARG A 1 111 ? 44.896 23.548 -6.117 1.00 9.29 108 ARG A O 1
ATOM 678 N N . PRO A 1 112 ? 43.667 24.373 -4.444 1.00 12.49 109 PRO A N 1
ATOM 679 C CA . PRO A 1 112 ? 42.651 24.849 -5.352 1.00 14.40 109 PRO A CA 1
ATOM 680 C C . PRO A 1 112 ? 43.168 25.990 -6.215 1.00 15.43 109 PRO A C 1
ATOM 681 O O . PRO A 1 112 ? 43.910 26.865 -5.741 1.00 15.45 109 PRO A O 1
ATOM 685 N N . GLU A 1 113 ? 42.845 25.921 -7.483 1.00 14.64 110 GLU A N 1
ATOM 686 C CA . GLU A 1 113 ? 43.103 27.027 -8.366 1.00 17.43 110 GLU A CA 1
ATOM 687 C C . GLU A 1 113 ? 41.893 27.359 -9.178 1.00 16.04 110 GLU A C 1
ATOM 688 O O . GLU A 1 113 ? 41.141 26.440 -9.603 1.00 14.62 110 GLU A O 1
ATOM 694 N N . VAL A 1 114 ? 41.756 28.639 -9.484 1.00 13.76 111 VAL A N 1
ATOM 695 C CA . VAL A 1 114 ? 40.589 29.064 -10.244 1.00 13.81 111 VAL A CA 1
ATOM 696 C C . VAL A 1 114 ? 40.782 28.588 -11.675 1.00 12.73 111 VAL A C 1
ATOM 697 O O . VAL A 1 114 ? 41.929 28.468 -12.176 1.00 13.01 111 VAL A O 1
ATOM 701 N N . ILE A 1 115 ? 39.676 28.246 -12.312 1.00 13.29 112 ILE A N 1
ATOM 702 C CA . ILE A 1 115 ? 39.662 27.855 -13.727 1.00 13.05 112 ILE A CA 1
ATOM 703 C C . ILE A 1 115 ? 39.700 29.121 -14.576 1.00 13.74 112 ILE A C 1
ATOM 704 O O . ILE A 1 115 ? 38.760 29.937 -14.529 1.00 15.50 112 ILE A O 1
ATOM 709 N N . ILE A 1 116 ? 40.683 29.211 -15.433 1.00 13.01 113 ILE A N 1
ATOM 710 C CA . ILE A 1 116 ? 40.846 30.390 -16.323 1.00 14.12 113 ILE A CA 1
ATOM 711 C C . ILE A 1 116 ? 40.161 30.045 -17.604 1.00 15.16 113 ILE A C 1
ATOM 712 O O . ILE A 1 116 ? 40.307 28.933 -18.104 1.00 11.35 113 ILE A O 1
ATOM 727 N N . GLU A 1 118 ? 38.961 31.607 -21.690 1.00 17.48 115 GLU A N 1
ATOM 728 C CA . GLU A 1 118 ? 39.343 32.608 -22.715 1.00 16.73 115 GLU A CA 1
ATOM 729 C C . GLU A 1 118 ? 38.092 32.898 -23.529 1.00 17.72 115 GLU A C 1
ATOM 730 O O . GLU A 1 118 ? 37.326 31.989 -23.875 1.00 15.58 115 GLU A O 1
ATOM 736 N N . GLU A 1 119 ? 37.869 34.158 -23.819 1.00 17.78 116 GLU A N 1
ATOM 737 C CA . GLU A 1 119 ? 36.775 34.558 -24.661 1.00 18.37 116 GLU A CA 1
ATOM 738 C C . GLU A 1 119 ? 37.231 35.660 -25.569 1.00 17.70 116 GLU A C 1
ATOM 739 O O . GLU A 1 119 ? 37.591 36.735 -25.103 1.00 15.12 116 GLU A O 1
ATOM 745 N N . ASP A 1 120 ? 37.211 35.389 -26.877 1.00 18.09 117 ASP A N 1
ATOM 746 C CA . ASP A 1 120 ? 37.627 36.370 -27.894 1.00 18.64 117 ASP A CA 1
ATOM 747 C C . ASP A 1 120 ? 38.999 36.945 -27.588 1.00 17.21 117 ASP A C 1
ATOM 748 O O . ASP A 1 120 ? 39.209 38.144 -27.687 1.00 17.84 117 ASP A O 1
ATOM 753 N N . GLY A 1 121 ? 39.898 36.075 -27.145 1.00 16.43 118 GLY A N 1
ATOM 754 C CA . GLY A 1 121 ? 41.281 36.437 -26.907 1.00 16.05 118 GLY A CA 1
ATOM 755 C C . GLY A 1 121 ? 41.555 37.043 -25.565 1.00 16.10 118 GLY A C 1
ATOM 756 O O . GLY A 1 121 ? 42.688 37.303 -25.232 1.00 16.70 118 GLY A O 1
ATOM 757 N N . GLN A 1 122 ? 40.517 37.244 -24.783 1.00 16.08 119 GLN A N 1
ATOM 758 C CA . GLN A 1 122 ? 40.635 37.745 -23.441 1.00 14.51 119 GLN A CA 1
ATOM 759 C C . GLN A 1 122 ? 40.623 36.639 -22.391 1.00 13.93 119 GLN A C 1
ATOM 760 O O . GLN A 1 122 ? 39.745 35.850 -22.345 1.00 14.34 119 GLN A O 1
ATOM 766 N N . LEU A 1 123 ? 41.629 36.628 -21.550 1.00 13.41 120 LEU A N 1
ATOM 767 C CA . LEU A 1 123 ? 41.702 35.688 -20.452 1.00 13.26 120 LEU A CA 1
ATOM 768 C C .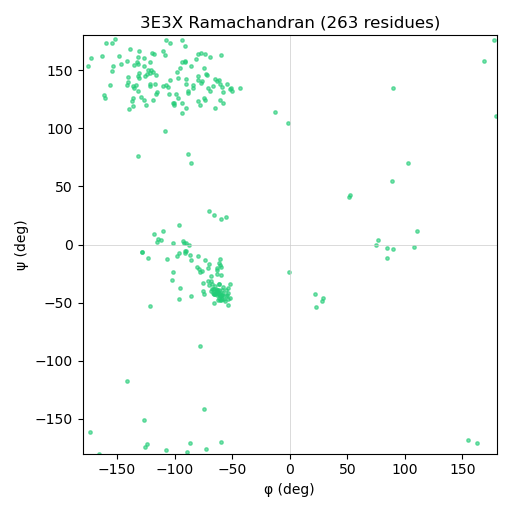 LEU A 1 123 ? 40.864 36.153 -19.269 1.00 14.02 120 LEU A C 1
ATOM 769 O O . LEU A 1 123 ? 40.912 37.284 -18.860 1.00 13.65 120 LEU A O 1
ATOM 782 N N . GLU A 1 125 ? 38.671 35.166 -15.434 1.00 13.65 122 GLU A N 1
ATOM 783 C CA . GLU A 1 125 ? 38.622 34.467 -14.182 1.00 12.56 122 GLU A CA 1
ATOM 784 C C . GLU A 1 125 ? 37.263 34.596 -13.485 1.00 12.59 122 GLU A C 1
ATOM 785 O O . GLU A 1 125 ? 36.536 35.476 -13.769 1.00 12.34 122 GLU A O 1
ATOM 791 N N . PRO A 1 126 ? 36.968 33.698 -12.558 1.00 12.81 123 PRO A N 1
ATOM 792 C CA . PRO A 1 126 ? 35.685 33.792 -11.912 1.00 12.59 123 PRO A CA 1
ATOM 793 C C . PRO A 1 126 ? 35.595 34.901 -10.856 1.00 14.35 123 PRO A C 1
ATOM 794 O O . PRO A 1 126 ? 36.524 35.121 -10.082 1.00 12.64 123 PRO A O 1
ATOM 798 N N . PHE A 1 127 ? 34.439 35.574 -10.830 1.00 14.31 124 PHE A N 1
ATOM 799 C CA . PHE A 1 127 ? 34.139 36.585 -9.848 1.00 14.78 124 PHE A CA 1
ATOM 800 C C . PHE A 1 127 ? 32.887 36.213 -9.081 1.00 15.34 124 PHE A C 1
ATOM 801 O O . PHE A 1 127 ? 31.942 35.615 -9.626 1.00 15.07 124 PHE A O 1
ATOM 809 N N . GLU A 1 128 ? 32.889 36.618 -7.818 1.00 16.05 125 GLU A N 1
ATOM 810 C CA . GLU A 1 128 ? 31.809 36.383 -6.882 1.00 16.68 125 GLU A CA 1
ATOM 811 C C . GLU A 1 128 ? 31.200 37.688 -6.373 1.00 16.69 125 GLU A C 1
ATOM 812 O O . GLU A 1 128 ? 31.881 38.717 -6.253 1.00 18.08 125 GLU A O 1
ATOM 818 N N . THR A 1 129 ? 29.907 37.632 -6.085 1.00 17.11 126 THR A N 1
ATOM 819 C CA . THR A 1 129 ? 29.235 38.676 -5.321 1.00 16.45 126 THR A CA 1
ATOM 820 C C . THR A 1 129 ? 29.486 38.329 -3.882 1.00 17.13 126 THR A C 1
ATOM 821 O O . THR A 1 129 ? 29.401 37.157 -3.490 1.00 17.26 126 THR A O 1
ATOM 825 N N . VAL A 1 130 ? 29.854 39.337 -3.100 1.00 16.69 127 VAL A N 1
ATOM 826 C CA . VAL A 1 130 ? 30.238 39.174 -1.702 1.00 17.36 127 VAL A CA 1
ATOM 827 C C . VAL A 1 130 ? 29.438 40.174 -0.887 1.00 18.98 127 VAL A C 1
ATOM 828 O O . VAL A 1 130 ? 29.371 41.345 -1.271 1.00 19.07 127 VAL A O 1
ATOM 832 N N . THR A 1 131 ? 28.752 39.694 0.145 1.00 17.93 128 THR A N 1
ATOM 833 C CA . THR A 1 131 ? 28.043 40.539 1.077 1.00 18.00 128 THR A CA 1
ATOM 834 C C . THR A 1 131 ? 28.673 40.369 2.412 1.00 17.89 128 THR A C 1
ATOM 835 O O . THR A 1 131 ? 28.868 39.260 2.899 1.00 16.37 128 THR A O 1
ATOM 839 N N . ILE A 1 132 ? 28.988 41.480 3.030 1.00 17.14 129 ILE A N 1
ATOM 840 C CA . ILE A 1 132 ? 29.498 41.426 4.381 1.00 18.36 129 ILE A CA 1
ATOM 841 C C . ILE A 1 132 ? 28.693 42.328 5.309 1.00 16.31 129 ILE A C 1
ATOM 842 O O . ILE A 1 132 ? 28.073 43.313 4.918 1.00 15.20 129 ILE A O 1
ATOM 847 N N . ASP A 1 133 ? 28.687 41.966 6.571 1.00 17.52 130 ASP A N 1
ATOM 848 C CA . ASP A 1 133 ? 27.989 42.769 7.569 1.00 16.98 130 ASP A CA 1
ATOM 849 C C . ASP A 1 133 ? 28.947 42.843 8.761 1.00 17.07 130 ASP A C 1
ATOM 850 O O . ASP A 1 133 ? 29.337 41.825 9.310 1.00 18.60 130 ASP A O 1
ATOM 855 N N . VAL A 1 134 ? 29.353 44.054 9.114 1.00 16.04 131 VAL A N 1
ATOM 856 C CA . VAL A 1 134 ? 30.418 44.272 10.064 1.00 15.53 131 VAL A CA 1
ATOM 857 C C . VAL A 1 134 ? 30.047 45.468 10.939 1.00 16.15 131 VAL A C 1
ATOM 858 O O . VAL A 1 134 ? 29.150 46.261 10.642 1.00 13.83 131 VAL A O 1
ATOM 870 N N . GLU A 1 136 ? 30.764 49.143 12.245 1.00 18.54 133 GLU A N 1
ATOM 871 C CA . GLU A 1 136 ? 31.316 50.330 11.568 1.00 19.81 133 GLU A CA 1
ATOM 872 C C . GLU A 1 136 ? 32.830 50.478 11.792 1.00 19.20 133 GLU A C 1
ATOM 873 O O . GLU A 1 136 ? 33.589 50.881 10.884 1.00 17.69 133 GLU A O 1
ATOM 879 N N . GLU A 1 137 ? 33.262 50.135 13.005 1.00 19.15 134 GLU A N 1
ATOM 880 C CA . GLU A 1 137 ? 34.675 50.270 13.413 1.00 19.69 134 GLU A CA 1
ATOM 881 C C . GLU A 1 137 ? 35.613 49.378 12.593 1.00 18.62 134 GLU A C 1
ATOM 882 O O . GLU A 1 137 ? 36.815 49.657 12.517 1.00 17.98 134 GLU A O 1
ATOM 888 N N . HIS A 1 138 ? 35.078 48.318 11.975 1.00 16.59 135 HIS A N 1
ATOM 889 C CA . HIS A 1 138 ? 35.908 47.376 11.174 1.00 17.16 135 HIS A CA 1
ATOM 890 C C . HIS A 1 138 ? 35.883 47.706 9.697 1.00 16.83 135 HIS A C 1
ATOM 891 O O . HIS A 1 138 ? 36.586 47.063 8.914 1.00 17.86 135 HIS A O 1
ATOM 898 N N . GLN A 1 139 ? 35.026 48.670 9.297 1.00 17.49 136 GLN A N 1
ATOM 899 C CA . GLN A 1 139 ? 34.789 48.961 7.859 1.00 16.81 136 GLN A CA 1
ATOM 900 C C . GLN A 1 139 ? 36.066 49.305 7.101 1.00 16.90 136 GLN A C 1
ATOM 901 O O . GLN A 1 139 ? 36.334 48.777 6.026 1.00 17.24 136 GLN A O 1
ATOM 907 N N . GLY A 1 140 ? 36.852 50.204 7.664 1.00 16.81 137 GLY A N 1
ATOM 908 C CA . GLY A 1 140 ? 38.079 50.688 7.027 1.00 17.10 137 GLY A CA 1
ATOM 909 C C . GLY A 1 140 ? 39.080 49.574 6.763 1.00 17.35 137 GLY A C 1
ATOM 910 O O . GLY A 1 140 ? 3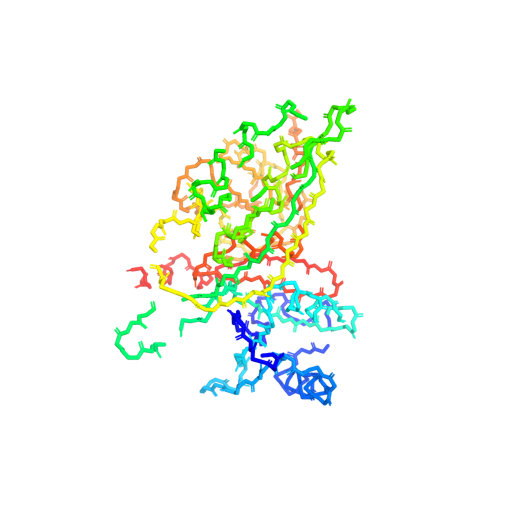9.648 49.456 5.675 1.00 17.57 137 GLY A O 1
ATOM 911 N N . GLY A 1 141 ? 39.308 48.753 7.769 1.00 17.99 138 GLY A N 1
ATOM 912 C CA . GLY A 1 141 ? 40.241 47.649 7.641 1.00 18.94 138 GLY A CA 1
ATOM 913 C C . GLY A 1 141 ? 39.796 46.587 6.651 1.00 19.57 138 GLY A C 1
ATOM 914 O O . GLY A 1 141 ? 40.651 46.007 5.928 1.00 19.99 138 GLY A O 1
ATOM 915 N N . ILE A 1 142 ? 38.495 46.314 6.639 1.00 18.98 139 ILE A N 1
ATOM 916 C CA . ILE A 1 142 ? 37.958 45.359 5.673 1.00 20.16 139 ILE A CA 1
ATOM 917 C C . ILE A 1 142 ? 38.080 45.873 4.233 1.00 19.45 139 ILE A C 1
ATOM 918 O O . ILE A 1 142 ? 38.478 45.154 3.316 1.00 18.40 139 ILE A O 1
ATOM 931 N N . GLU A 1 144 ? 40.216 48.003 3.096 1.00 21.42 141 GLU A N 1
ATOM 932 C CA . GLU A 1 144 ? 41.622 47.943 2.724 1.00 21.70 141 GLU A CA 1
ATOM 933 C C . GLU A 1 144 ? 42.064 46.510 2.254 1.00 20.31 141 GLU A C 1
ATOM 934 O O . GLU A 1 144 ? 42.650 46.328 1.174 1.00 19.61 141 GLU A O 1
ATOM 940 N N . ASN A 1 145 ? 41.712 45.494 3.033 1.00 19.91 142 ASN A N 1
ATOM 941 C CA . ASN A 1 145 ? 42.039 44.103 2.720 1.00 19.71 142 ASN A CA 1
ATOM 942 C C . ASN A 1 145 ? 41.383 43.648 1.417 1.00 19.85 142 ASN A C 1
ATOM 943 O O . ASN A 1 145 ? 42.016 43.042 0.539 1.00 19.54 142 ASN A O 1
ATOM 948 N N . ILE A 1 146 ? 40.098 43.938 1.288 1.00 18.86 143 ILE A N 1
ATOM 949 C CA . ILE A 1 146 ? 39.364 43.637 0.036 1.00 19.18 143 ILE A CA 1
ATOM 950 C C . ILE A 1 146 ? 39.979 44.303 -1.203 1.00 19.10 143 ILE A C 1
ATOM 951 O O . ILE A 1 146 ? 40.073 43.669 -2.240 1.00 20.87 143 ILE A O 1
ATOM 956 N N . GLY A 1 147 ? 40.413 45.567 -1.101 1.00 18.99 144 GLY A N 1
ATOM 957 C CA . GLY A 1 147 ? 41.089 46.249 -2.204 1.00 19.35 144 GLY A CA 1
ATOM 958 C C . GLY A 1 147 ? 42.409 45.594 -2.575 1.00 20.53 144 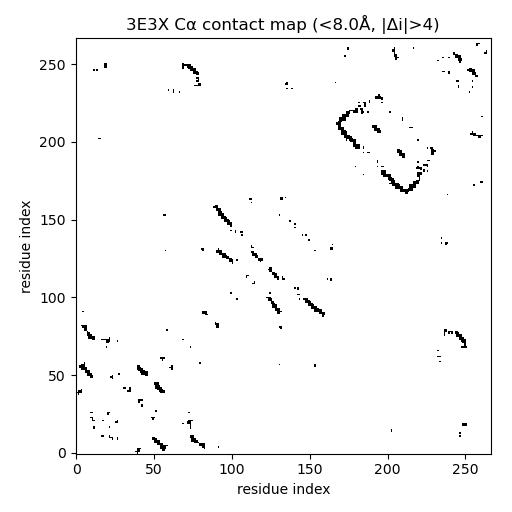GLY A C 1
ATOM 959 O O . GLY A 1 147 ? 42.742 45.444 -3.749 1.00 22.00 144 GLY A O 1
ATOM 960 N N . LEU A 1 148 ? 43.160 45.137 -1.587 1.00 19.20 145 LEU A N 1
ATOM 961 C CA . LEU A 1 148 ? 44.336 44.318 -1.867 1.00 19.92 145 LEU A CA 1
ATOM 962 C C . LEU A 1 148 ? 44.032 42.974 -2.546 1.00 19.55 145 LEU A C 1
ATOM 963 O O . LEU A 1 148 ? 44.875 42.420 -3.226 1.00 20.49 145 LEU A O 1
ATOM 968 N N . ARG A 1 149 ? 42.831 42.458 -2.359 1.00 18.03 146 ARG A N 1
ATOM 969 C CA . ARG A 1 149 ? 42.423 41.236 -2.992 1.00 17.38 146 ARG A CA 1
ATOM 970 C C . ARG A 1 149 ? 41.631 41.471 -4.302 1.00 17.12 146 ARG A C 1
ATOM 971 O O . ARG A 1 149 ? 40.918 40.567 -4.754 1.00 16.51 146 ARG A O 1
ATOM 990 N N . GLY A 1 151 ? 39.190 43.449 -4.951 1.00 18.66 148 GLY A N 1
ATOM 991 C CA . GLY A 1 151 ? 37.764 43.580 -4.787 1.00 19.87 148 GLY A CA 1
ATOM 992 C C . GLY A 1 151 ? 37.302 44.963 -5.126 1.00 20.03 148 GLY A C 1
ATOM 993 O O . GLY A 1 151 ? 38.070 45.911 -5.076 1.00 20.31 148 GLY A O 1
ATOM 994 N N . GLU A 1 152 ? 36.019 45.088 -5.450 1.00 20.69 149 GLU A N 1
ATOM 995 C CA . GLU A 1 152 ? 35.407 46.409 -5.768 1.00 20.61 149 GLU A CA 1
ATOM 996 C C . GLU A 1 152 ? 34.113 46.579 -4.993 1.00 19.14 149 GLU A C 1
ATOM 997 O O . GLU A 1 152 ? 33.287 45.698 -5.010 1.00 18.34 149 GLU A O 1
ATOM 1003 N N . LEU A 1 153 ? 33.917 47.724 -4.343 1.00 18.32 150 LEU A N 1
ATOM 1004 C CA . LEU A 1 153 ? 32.686 48.027 -3.591 1.00 18.37 150 LEU A CA 1
ATOM 1005 C C . LEU A 1 153 ? 31.549 48.410 -4.538 1.00 16.06 150 LEU A C 1
ATOM 1006 O O . LEU A 1 153 ? 31.730 49.245 -5.378 1.00 17.15 150 LEU A O 1
ATOM 1022 N N . ASP A 1 155 ? 27.868 48.472 -3.342 1.00 16.15 152 ASP A N 1
ATOM 1023 C CA . ASP A 1 155 ? 26.779 49.115 -2.581 1.00 16.25 152 ASP A CA 1
ATOM 1024 C C . ASP A 1 155 ? 27.025 48.930 -1.095 1.00 18.22 152 ASP A C 1
ATOM 1025 O O . ASP A 1 155 ? 27.852 48.096 -0.676 1.00 16.58 152 ASP A O 1
ATOM 1038 N N . ALA A 1 157 ? 24.981 49.841 3.041 1.00 18.98 154 ALA A N 1
ATOM 1039 C CA . ALA A 1 157 ? 23.843 50.306 3.833 1.00 20.30 154 ALA A CA 1
ATOM 1040 C C . ALA A 1 157 ? 24.146 50.216 5.336 1.00 20.22 154 ALA A C 1
ATOM 1041 O O . ALA A 1 157 ? 24.186 49.125 5.914 1.00 20.52 154 ALA A O 1
ATOM 1043 N N . PRO A 1 158 ? 24.295 51.383 5.997 1.00 20.49 155 PRO A N 1
ATOM 1044 C CA . PRO A 1 158 ? 24.406 51.282 7.447 1.00 20.65 155 PRO A CA 1
ATOM 1045 C C . PRO A 1 158 ? 23.035 50.979 8.024 1.00 21.57 155 PRO A C 1
ATOM 1046 O O . PRO A 1 158 ? 22.019 51.340 7.414 1.00 22.09 155 PRO A O 1
ATOM 1050 N N . ASP A 1 159 ? 22.995 50.305 9.162 1.00 21.64 156 ASP A N 1
ATOM 1051 C CA . ASP A 1 159 ? 21.715 50.011 9.806 1.00 23.19 156 ASP A CA 1
ATOM 1052 C C . ASP A 1 159 ? 21.276 51.100 10.799 1.00 22.83 156 ASP A C 1
ATOM 1053 O O . ASP A 1 159 ? 20.153 51.063 11.297 1.00 24.58 156 ASP A O 1
ATOM 1058 N N . GLY A 1 160 ? 22.147 52.083 11.038 1.00 22.96 157 GLY A N 1
ATOM 1059 C CA . GLY A 1 160 ? 21.895 53.173 11.985 1.00 23.75 157 GLY A CA 1
ATOM 1060 C C . GLY A 1 160 ? 22.067 52.743 13.423 1.00 23.91 157 GLY A C 1
ATOM 1061 O O . GLY A 1 160 ? 21.816 53.526 14.355 1.00 23.98 157 GLY A O 1
ATOM 1062 N N . LYS A 1 161 ? 22.491 51.504 13.616 1.00 23.66 158 LYS A N 1
ATOM 1063 C CA . LYS A 1 161 ? 22.659 50.952 14.952 1.00 24.40 158 LYS A CA 1
ATOM 1064 C C . LYS A 1 161 ? 24.121 50.561 15.234 1.00 23.77 158 LYS A C 1
ATOM 1065 O O . LYS A 1 161 ? 24.387 49.943 16.263 1.00 24.92 158 LYS A O 1
ATOM 1071 N N . GLY A 1 162 ? 25.055 50.932 14.352 1.00 21.49 159 GLY A N 1
ATOM 1072 C CA . GLY A 1 162 ? 26.466 50.594 14.522 1.00 20.57 159 GLY A CA 1
ATOM 1073 C C . GLY A 1 162 ? 27.016 49.541 13.582 1.00 18.93 159 GLY A C 1
ATOM 1074 O O . GLY A 1 162 ? 28.206 49.236 13.629 1.00 18.59 159 GLY A O 1
ATOM 1075 N N . ARG A 1 163 ? 26.173 48.982 12.727 1.00 16.80 160 ARG A N 1
ATOM 1076 C CA . ARG A 1 163 ? 26.668 48.038 11.723 1.00 17.50 160 ARG A CA 1
ATOM 1077 C C . ARG A 1 163 ? 26.381 48.527 10.337 1.00 15.81 160 ARG A C 1
ATOM 1078 O O . ARG A 1 163 ? 25.544 49.393 10.127 1.00 14.66 160 ARG A O 1
ATOM 1086 N N . VAL A 1 164 ? 27.064 47.909 9.390 1.00 16.26 161 VAL A N 1
ATOM 1087 C CA . VAL A 1 164 ? 26.980 48.282 8.007 1.00 16.62 161 VAL A CA 1
ATOM 1088 C C . VAL A 1 164 ? 27.008 47.007 7.138 1.00 16.56 161 VAL A C 1
ATOM 1089 O O . VAL A 1 164 ? 27.7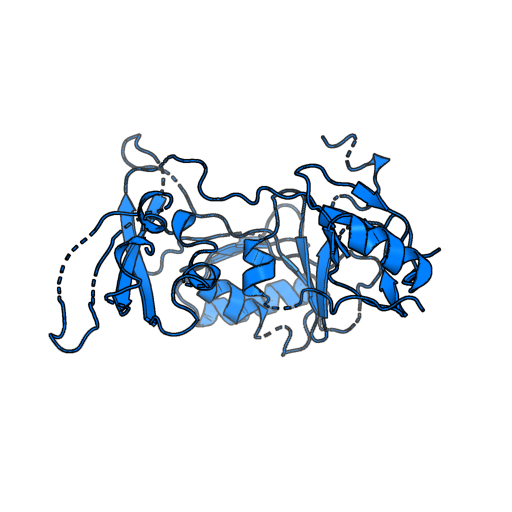57 46.095 7.391 1.00 15.90 161 VAL A O 1
ATOM 1093 N N . ARG A 1 165 ? 26.165 46.974 6.134 1.00 17.33 162 ARG A N 1
ATOM 1094 C CA . ARG A 1 165 ? 26.186 45.915 5.116 1.00 17.84 162 ARG A CA 1
ATOM 1095 C C . ARG A 1 165 ? 26.813 46.479 3.877 1.00 17.58 162 ARG A C 1
ATOM 1096 O O . ARG A 1 165 ? 26.509 47.587 3.467 1.00 16.43 162 ARG A O 1
ATOM 1112 N N . ASP A 1 167 ? 28.257 45.372 -0.190 1.00 19.20 164 ASP A N 1
ATOM 1113 C CA . ASP A 1 167 ? 28.240 44.437 -1.293 1.00 19.63 164 ASP A CA 1
ATOM 1114 C C . ASP A 1 167 ? 29.492 44.719 -2.173 1.00 19.08 164 ASP A C 1
ATOM 1115 O O . ASP A 1 167 ? 29.729 45.835 -2.628 1.00 17.54 164 ASP A O 1
ATOM 1120 N N . PHE A 1 168 ? 30.235 43.668 -2.448 1.00 18.59 165 PHE A N 1
ATOM 1121 C CA . PHE A 1 168 ? 31.426 43.761 -3.260 1.00 18.63 165 PHE A CA 1
ATOM 1122 C C . PHE A 1 168 ? 31.357 42.744 -4.420 1.00 18.78 165 PHE A C 1
ATOM 1123 O O . PHE A 1 168 ? 30.572 41.774 -4.407 1.00 17.66 165 PHE A O 1
ATOM 1131 N N . ILE A 1 169 ? 32.168 43.004 -5.449 1.00 18.72 166 ILE A N 1
ATOM 1132 C CA . ILE A 1 169 ? 32.552 41.978 -6.430 1.00 18.99 166 ILE A CA 1
ATOM 1133 C C . ILE A 1 169 ? 34.043 41.682 -6.186 1.00 20.15 166 ILE A C 1
ATOM 1134 O O . ILE A 1 169 ? 34.830 42.619 -5.993 1.00 19.42 166 ILE A O 1
ATOM 1147 N N . PRO A 1 171 ? 37.275 38.644 -7.288 1.00 16.59 168 PRO A N 1
ATOM 1148 C CA . PRO A 1 171 ? 37.618 37.389 -7.965 1.00 16.64 168 PRO A CA 1
ATOM 1149 C C . PRO A 1 171 ? 37.623 36.268 -6.911 1.00 16.20 168 PRO A C 1
ATOM 1150 O O . PRO A 1 171 ? 38.062 36.462 -5.764 1.00 15.73 168 PRO A O 1
ATOM 1154 N N . SER A 1 172 ? 37.176 35.101 -7.302 1.00 15.83 169 SER A N 1
ATOM 1155 C CA . SER A 1 172 ? 37.318 33.947 -6.453 1.00 14.77 169 SER A CA 1
ATOM 1156 C C . SER A 1 172 ? 38.782 33.762 -5.966 1.00 14.88 169 SER A C 1
ATOM 1157 O O . SER A 1 172 ? 39.022 33.296 -4.876 1.00 13.31 169 SER A O 1
ATOM 1160 N N . ARG A 1 173 ? 39.746 34.114 -6.809 1.00 14.65 170 ARG A N 1
ATOM 1161 C CA . ARG A 1 173 ? 41.170 33.981 -6.489 1.00 14.78 170 ARG A CA 1
ATOM 1162 C C . ARG A 1 173 ? 41.533 34.827 -5.284 1.00 15.62 170 ARG A C 1
ATOM 1163 O O . ARG A 1 173 ? 42.411 34.471 -4.551 1.00 14.26 170 ARG A O 1
ATOM 1171 N N . GLY A 1 174 ? 40.883 35.963 -5.135 1.00 17.37 171 GLY A N 1
ATOM 1172 C CA . GLY A 1 174 ? 41.107 36.846 -4.015 1.00 19.45 171 GLY A CA 1
ATOM 1173 C C . GLY A 1 174 ? 40.294 36.491 -2.789 1.00 19.27 171 GLY A C 1
ATOM 1174 O O . GLY A 1 174 ? 40.604 36.989 -1.721 1.00 20.86 171 GLY A O 1
ATOM 1175 N N . LEU A 1 175 ? 39.293 35.627 -2.931 1.00 19.85 172 LEU A N 1
ATOM 1176 C CA . LEU A 1 175 ? 38.555 35.072 -1.806 1.00 21.23 172 LEU A CA 1
ATOM 1177 C C . LEU A 1 175 ? 39.302 33.968 -1.126 1.00 22.99 172 LEU A C 1
ATOM 1178 O O . LEU A 1 175 ? 39.036 33.692 0.027 1.00 24.32 172 LEU A O 1
ATOM 1183 N N . ILE A 1 176 ? 40.253 33.340 -1.793 1.00 24.32 173 ILE A N 1
ATOM 1184 C CA . ILE A 1 176 ? 41.016 32.297 -1.131 1.00 25.66 173 ILE A CA 1
ATOM 1185 C C . ILE A 1 176 ? 41.752 32.901 0.080 1.00 26.64 173 ILE A C 1
ATOM 1186 O O . ILE A 1 176 ? 42.473 33.871 -0.066 1.00 27.33 173 ILE A O 1
ATOM 1191 N N . GLY A 1 177 ? 41.533 32.333 1.266 1.00 26.95 174 GLY A N 1
ATOM 1192 C CA . GLY A 1 177 ? 42.148 32.815 2.500 1.00 27.10 174 GLY A CA 1
ATOM 1193 C C . GLY A 1 177 ? 41.396 33.964 3.156 1.00 28.41 174 GLY A C 1
ATOM 1194 O O . GLY A 1 177 ? 41.681 34.319 4.277 1.00 27.89 174 GLY A O 1
ATOM 1195 N N . PHE A 1 178 ? 40.427 34.561 2.471 1.00 28.60 175 PHE A N 1
ATOM 1196 C CA . PHE A 1 178 ? 39.769 35.731 3.015 1.00 28.76 175 PHE A CA 1
ATOM 1197 C C . PHE A 1 178 ? 38.966 35.467 4.282 1.00 28.65 175 PHE A C 1
ATOM 1198 O O . PHE A 1 178 ? 39.007 36.261 5.229 1.00 26.99 175 PHE A O 1
ATOM 1206 N N . GLN A 1 179 ? 38.232 34.361 4.315 1.00 28.29 176 GLN A N 1
ATOM 1207 C CA . GLN A 1 179 ? 37.384 34.121 5.454 1.00 28.16 176 GLN A CA 1
ATOM 1208 C C . GLN A 1 179 ? 38.192 34.204 6.761 1.00 27.84 176 GLN A C 1
ATOM 1209 O O . GLN A 1 179 ? 37.793 34.880 7.685 1.00 26.51 176 GLN A O 1
ATOM 1215 N N . THR A 1 180 ? 39.354 33.556 6.807 1.00 25.98 177 THR A N 1
ATOM 1216 C CA . THR A 1 180 ? 40.163 33.608 8.021 1.00 25.94 177 THR A CA 1
ATOM 1217 C C . THR A 1 180 ? 40.590 35.036 8.371 1.00 24.73 177 THR A C 1
ATOM 1218 O O . THR A 1 180 ? 40.540 35.411 9.542 1.00 23.96 177 THR A O 1
ATOM 1222 N N . GLU A 1 181 ? 41.029 35.814 7.384 1.00 24.13 178 GLU A N 1
ATOM 1223 C CA . GLU A 1 181 ? 41.482 37.205 7.664 1.00 25.69 178 GLU A CA 1
ATOM 1224 C C . GLU A 1 181 ? 40.326 38.094 8.122 1.00 24.95 178 GLU A C 1
ATOM 1225 O O . GLU A 1 181 ? 40.481 38.925 9.027 1.00 24.74 178 GLU A O 1
ATOM 1231 N N . PHE A 1 182 ? 39.180 37.931 7.453 1.00 24.91 179 PHE A N 1
ATOM 1232 C CA . PHE A 1 182 ? 37.938 38.637 7.832 1.00 25.19 179 PHE A CA 1
ATOM 1233 C C . PHE A 1 182 ? 37.586 38.364 9.320 1.00 25.55 179 PHE A C 1
ATOM 1234 O O . PHE A 1 182 ? 37.264 39.288 10.078 1.00 24.61 179 PHE A O 1
ATOM 1250 N N . THR A 1 184 ? 39.666 37.487 11.687 1.00 25.86 181 THR A N 1
ATOM 1251 C CA . THR A 1 184 ? 40.669 38.198 12.509 1.00 26.07 181 THR A CA 1
ATOM 1252 C C . THR A 1 184 ? 40.363 39.713 12.585 1.00 26.34 181 THR A C 1
ATOM 1253 O O . THR A 1 184 ? 40.264 40.291 13.649 1.00 26.73 181 THR A O 1
ATOM 1257 N N . LEU A 1 185 ? 40.226 40.334 11.422 1.00 26.39 182 LEU A N 1
ATOM 1258 C CA . LEU A 1 185 ? 39.928 41.748 11.278 1.00 26.32 182 LEU A CA 1
ATOM 1259 C C . LEU A 1 185 ? 38.599 42.219 11.879 1.00 26.27 182 LEU A C 1
ATOM 1260 O O . LEU A 1 185 ? 38.407 43.446 11.978 1.00 26.66 182 LEU A O 1
ATOM 1265 N N . THR A 1 186 ? 37.662 41.302 12.191 1.00 24.45 183 THR A N 1
ATOM 1266 C CA . THR A 1 186 ? 36.391 41.677 12.817 1.00 23.19 183 THR A CA 1
ATOM 1267 C C . THR A 1 186 ? 36.267 41.122 14.234 1.00 23.66 183 THR A C 1
ATOM 1268 O O . THR A 1 186 ? 35.220 41.283 14.899 1.00 22.01 183 THR A O 1
ATOM 1272 N N . SER A 1 187 ? 37.342 40.483 14.697 1.00 24.03 184 SER A N 1
ATOM 1273 C CA . SER A 1 187 ? 37.342 39.770 15.967 1.00 24.01 184 SER A CA 1
ATOM 1274 C C . SER A 1 187 ? 36.179 38.783 16.064 1.00 23.45 184 SER A C 1
ATOM 1275 O O . SER A 1 187 ? 35.496 38.699 17.073 1.00 22.76 184 SER A O 1
ATOM 1278 N N . GLY A 1 188 ? 35.924 38.059 14.988 1.00 22.97 185 GLY A N 1
ATOM 1279 C CA . GLY A 1 188 ? 34.845 37.073 14.984 1.00 22.69 185 GLY A CA 1
ATOM 1280 C C . GLY A 1 188 ? 33.422 37.611 14.895 1.00 22.58 185 GLY A C 1
ATOM 1281 O O . GLY A 1 188 ? 32.489 36.812 14.870 1.00 22.68 185 GLY A O 1
ATOM 1282 N N . SER A 1 189 ? 33.242 38.945 14.843 1.00 22.01 186 SER A N 1
ATOM 1283 C CA . SER A 1 189 ? 31.913 39.580 14.831 1.00 21.29 186 SER A CA 1
ATOM 1284 C C . SER A 1 189 ? 31.310 39.834 13.436 1.00 21.54 186 SER A C 1
ATOM 1285 O O . SER A 1 189 ? 30.188 40.272 13.345 1.00 21.38 186 SER A O 1
ATOM 1288 N N . GLY A 1 190 ? 32.040 39.574 12.361 1.00 20.46 187 GLY A N 1
ATOM 1289 C CA . GLY A 1 190 ? 31.562 39.931 11.050 1.00 20.03 187 GLY A CA 1
ATOM 1290 C C . GLY A 1 190 ? 30.841 38.756 10.432 1.00 19.98 187 GLY A C 1
ATOM 1291 O O . GLY A 1 190 ? 31.106 37.597 10.794 1.00 19.86 187 GLY A O 1
ATOM 1292 N N . LEU A 1 191 ? 29.968 39.058 9.469 1.00 18.84 188 LEU A N 1
ATOM 1293 C CA . LEU A 1 191 ? 29.271 38.040 8.686 1.00 18.44 188 LEU A CA 1
ATOM 1294 C C . LEU A 1 191 ? 29.667 38.174 7.221 1.00 17.84 188 LEU A C 1
ATOM 1295 O O . LEU A 1 191 ? 29.702 39.281 6.711 1.00 16.03 188 LEU A O 1
ATOM 1300 N N . LEU A 1 192 ? 29.906 37.053 6.551 1.00 18.22 189 LEU A N 1
ATOM 1301 C CA . LEU A 1 192 ? 30.403 37.058 5.189 1.00 19.23 189 LEU A CA 1
ATOM 1302 C C . LEU A 1 192 ? 29.594 36.033 4.387 1.00 18.97 189 LEU A C 1
ATOM 1303 O O . LEU A 1 192 ? 29.382 34.908 4.850 1.00 20.43 189 LEU A O 1
ATOM 1308 N N . TYR A 1 193 ? 29.171 36.410 3.196 1.00 16.91 190 TYR A N 1
ATOM 1309 C CA . TYR A 1 193 ? 28.450 35.504 2.323 1.00 18.12 190 TYR A CA 1
ATOM 1310 C C . TYR A 1 193 ? 28.972 35.776 0.915 1.00 17.79 190 TYR A C 1
ATOM 1311 O O . TYR A 1 193 ? 29.150 36.943 0.542 1.00 16.46 190 TYR A O 1
ATOM 1320 N N . HIS A 1 194 ? 29.178 34.742 0.120 1.00 17.55 191 HIS A N 1
ATOM 1321 C CA . HIS A 1 194 ? 29.630 34.933 -1.267 1.00 17.93 191 HIS A CA 1
ATOM 1322 C C . HIS A 1 194 ? 29.234 33.793 -2.163 1.00 18.01 191 HIS A C 1
ATOM 1323 O O . HIS A 1 194 ? 29.018 32.672 -1.703 1.00 16.15 191 HIS A O 1
ATOM 1330 N N . THR A 1 195 ? 29.024 34.139 -3.429 1.00 17.93 192 THR A N 1
ATOM 1331 C CA . THR A 1 195 ? 28.679 33.137 -4.397 1.00 18.54 192 THR A CA 1
ATOM 1332 C C . THR A 1 195 ? 29.117 33.597 -5.773 1.00 17.72 192 THR A C 1
ATOM 1333 O O . THR A 1 195 ? 29.163 34.809 -6.054 1.00 18.09 192 THR A O 1
ATOM 1337 N N . PHE A 1 196 ? 29.374 32.626 -6.661 1.00 16.04 193 PHE A N 1
ATOM 1338 C CA . PHE A 1 196 ? 29.762 32.913 -8.011 1.00 15.85 193 PHE A CA 1
ATOM 1339 C C . PHE A 1 196 ? 28.789 33.820 -8.725 1.00 16.32 193 PHE A C 1
ATOM 1340 O O . PHE A 1 196 ? 27.563 33.673 -8.603 1.00 15.10 193 PHE A O 1
ATOM 1348 N N . ASP A 1 197 ? 29.313 34.775 -9.478 1.00 15.94 194 ASP A N 1
ATOM 1349 C CA . ASP A 1 197 ? 28.484 35.680 -10.283 1.00 17.40 194 ASP A CA 1
ATOM 1350 C C . ASP A 1 197 ? 28.785 35.646 -11.801 1.00 17.03 194 ASP A C 1
ATOM 1351 O O . ASP A 1 197 ? 27.873 35.486 -12.614 1.00 16.05 194 ASP A O 1
ATOM 1356 N N . HIS A 1 198 ? 30.045 35.820 -12.183 1.00 16.06 195 HIS A N 1
ATOM 1357 C CA . HIS A 1 198 ? 30.381 35.917 -13.611 1.00 16.52 195 HIS A CA 1
ATOM 1358 C C . HIS A 1 198 ? 31.861 35.698 -13.810 1.00 16.02 195 HIS A C 1
ATOM 1359 O O . HIS A 1 198 ? 32.648 35.864 -12.897 1.00 15.60 195 HIS A O 1
ATOM 1366 N N . TYR A 1 199 ? 32.226 35.395 -15.039 1.00 14.96 196 TYR A N 1
ATOM 1367 C CA . TYR A 1 199 ? 33.603 35.421 -15.507 1.00 15.82 196 TYR A CA 1
ATOM 1368 C C . TYR A 1 199 ? 33.880 36.807 -16.046 1.00 16.49 196 TYR A C 1
ATOM 1369 O O . TYR A 1 199 ? 33.022 37.423 -16.684 1.00 17.23 196 TYR A O 1
ATOM 1378 N N . GLY A 1 200 ? 35.077 37.295 -15.815 1.00 15.25 197 GLY A N 1
ATOM 1379 C CA . GLY A 1 200 ? 35.455 38.583 -16.352 1.00 15.15 197 GLY A CA 1
ATOM 1380 C C . GLY A 1 200 ? 36.952 38.686 -16.519 1.00 13.30 197 GLY A C 1
ATOM 1381 O O . GLY A 1 200 ? 37.663 37.791 -16.156 1.00 12.64 197 GLY A O 1
ATOM 1382 N N . PRO A 1 201 ? 37.413 39.765 -17.121 1.00 14.52 198 PRO A N 1
ATOM 1383 C CA . PRO A 1 201 ? 38.867 39.900 -17.297 1.00 15.14 198 PRO A CA 1
ATOM 1384 C C . PRO A 1 201 ? 39.706 39.684 -16.013 1.00 14.33 198 PRO A C 1
ATOM 1385 O O . PRO A 1 201 ? 39.411 40.224 -14.930 1.00 14.50 198 PRO A O 1
ATOM 1389 N N . HIS A 1 202 ? 40.779 38.914 -16.185 1.00 14.08 199 HIS A N 1
ATOM 1390 C CA . HIS A 1 202 ? 41.719 38.579 -15.120 1.00 14.71 199 HIS A CA 1
ATOM 1391 C C . HIS A 1 202 ? 42.306 39.886 -14.587 1.00 15.50 199 HIS A C 1
ATOM 1392 O O . HIS A 1 202 ? 42.719 40.750 -15.346 1.00 14.24 199 HIS A O 1
ATOM 1410 N N . GLY A 1 204 ? 44.940 40.206 -12.443 1.00 14.66 201 GLY A N 1
ATOM 1411 C CA . GLY A 1 204 ? 46.344 40.194 -12.080 1.00 14.78 201 GLY A CA 1
ATOM 1412 C C . GLY A 1 204 ? 46.477 40.367 -10.584 1.00 15.14 201 GLY A C 1
ATOM 1413 O O . GLY A 1 204 ? 45.532 40.110 -9.832 1.00 15.54 201 GLY A O 1
ATOM 1414 N N . GLY A 1 205 ? 47.661 40.764 -10.132 1.00 15.0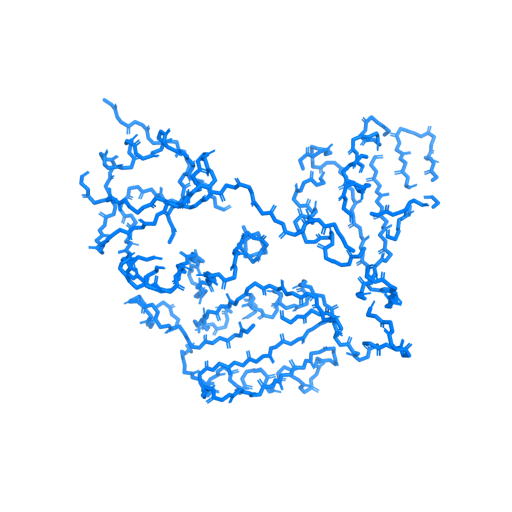9 202 GLY A N 1
ATOM 1415 C CA . GLY A 1 205 ? 47.864 40.962 -8.705 1.00 15.12 202 GLY A CA 1
ATOM 1416 C C . GLY A 1 205 ? 48.329 39.666 -8.055 1.00 15.13 202 GLY A C 1
ATOM 1417 O O . GLY A 1 205 ? 47.847 38.579 -8.364 1.00 13.94 202 GLY A O 1
ATOM 1418 N N . ASN A 1 206 ? 49.344 39.787 -7.204 1.00 15.48 203 ASN A N 1
ATOM 1419 C CA . ASN A 1 206 ? 49.900 38.646 -6.511 1.00 15.03 203 ASN A CA 1
ATOM 1420 C C . ASN A 1 206 ? 49.049 38.530 -5.235 1.00 16.78 203 ASN A C 1
ATOM 1421 O O . ASN A 1 206 ? 49.514 38.948 -4.137 1.00 16.72 203 ASN A O 1
ATOM 1426 N N . ILE A 1 207 ? 47.848 37.980 -5.356 1.00 14.17 204 ILE A N 1
ATOM 1427 C CA . ILE A 1 207 ? 46.927 37.923 -4.239 1.00 13.43 204 ILE A CA 1
ATOM 1428 C C . ILE A 1 207 ? 46.914 36.522 -3.614 1.00 14.02 204 ILE A C 1
ATOM 1429 O O . ILE A 1 207 ? 46.756 36.391 -2.399 1.00 14.37 204 ILE A O 1
ATOM 1434 N N . GLY A 1 208 ? 47.149 35.482 -4.417 1.00 14.62 205 GLY A N 1
ATOM 1435 C CA . GLY A 1 208 ? 47.165 34.109 -3.914 1.00 15.58 205 GLY A CA 1
ATOM 1436 C C . GLY A 1 208 ? 48.479 33.585 -3.324 1.00 16.75 205 GLY A C 1
ATOM 1437 O O . GLY A 1 208 ? 49.122 32.687 -3.904 1.00 18.05 205 GLY A O 1
ATOM 1438 N N . GLN A 1 209 ? 48.884 34.077 -2.155 1.00 16.44 206 GLN A N 1
ATOM 1439 C CA . GLN A 1 209 ? 50.257 33.837 -1.771 1.00 16.24 206 GLN A CA 1
ATOM 1440 C C . GLN A 1 209 ? 50.563 33.983 -0.281 1.00 14.62 206 GLN A C 1
ATOM 1441 O O . GLN A 1 209 ? 50.342 35.014 0.310 1.00 14.28 206 GLN A O 1
ATOM 1447 N N . ARG A 1 210 ? 51.144 32.943 0.293 1.00 13.76 207 ARG A N 1
ATOM 1448 C CA . ARG A 1 210 ? 51.706 33.049 1.626 1.00 11.83 207 ARG A CA 1
ATOM 1449 C C . ARG A 1 210 ? 53.131 33.575 1.542 1.00 11.73 207 ARG A C 1
ATOM 1450 O O . ARG A 1 210 ? 53.838 33.388 0.558 1.00 11.97 207 ARG A O 1
ATOM 1458 N N . VAL A 1 211 ? 53.565 34.212 2.609 1.00 11.00 208 VAL A N 1
ATOM 1459 C CA . VAL A 1 211 ? 54.842 34.907 2.604 1.00 10.42 208 VAL A CA 1
ATOM 1460 C C . VAL A 1 211 ? 55.858 34.218 3.508 1.00 9.73 208 VAL A C 1
ATOM 1461 O O . VAL A 1 211 ? 56.962 34.741 3.718 1.00 10.35 208 VAL A O 1
ATOM 1465 N N . ASN A 1 212 ? 55.450 33.090 4.077 1.00 7.38 209 ASN A N 1
ATOM 1466 C CA . ASN A 1 212 ? 56.271 32.335 5.000 1.00 7.75 209 ASN A CA 1
ATOM 1467 C C . ASN A 1 212 ? 56.573 31.005 4.389 1.00 7.16 209 ASN A C 1
ATOM 1468 O O . ASN A 1 212 ? 55.742 30.443 3.688 1.00 5.52 209 ASN A O 1
ATOM 1473 N N . GLY A 1 213 ? 57.760 30.489 4.668 1.00 8.20 210 GLY A N 1
ATOM 1474 C CA . GLY A 1 213 ? 58.113 29.150 4.231 1.00 9.88 210 GLY A CA 1
ATOM 1475 C C . GLY A 1 213 ? 57.647 28.124 5.243 1.00 11.24 210 GLY A C 1
ATOM 1476 O O . GLY A 1 213 ? 56.978 28.444 6.189 1.00 9.76 210 GLY A O 1
ATOM 1477 N N . VAL A 1 214 ? 58.064 26.890 5.052 1.00 14.74 211 VAL A N 1
ATOM 1478 C CA . VAL A 1 214 ? 57.729 25.801 5.941 1.00 16.87 211 VAL A CA 1
ATOM 1479 C C . VAL A 1 214 ? 58.953 25.129 6.548 1.00 18.14 211 VAL A C 1
ATOM 1480 O O . VAL A 1 214 ? 60.075 25.220 6.038 1.00 18.39 211 VAL A O 1
ATOM 1484 N N . LEU A 1 215 ? 58.693 24.492 7.676 1.00 20.40 212 LEU A N 1
ATOM 1485 C CA . LEU A 1 215 ? 59.639 23.624 8.374 1.00 20.89 212 LEU A CA 1
ATOM 1486 C C . LEU A 1 215 ? 59.268 22.190 7.980 1.00 19.58 212 LEU A C 1
ATOM 1487 O O . LEU A 1 215 ? 58.138 21.820 8.075 1.00 20.67 212 LEU A O 1
ATOM 1492 N N . ILE A 1 216 ? 60.247 21.420 7.544 1.00 20.13 213 ILE A N 1
ATOM 1493 C CA . ILE A 1 216 ? 60.040 20.115 6.888 1.00 20.27 213 ILE A CA 1
ATOM 1494 C C . ILE A 1 216 ? 60.865 19.092 7.610 1.00 20.61 213 ILE A C 1
ATOM 1495 O O . ILE A 1 216 ? 62.054 19.279 7.797 1.00 20.68 213 ILE A O 1
ATOM 1500 N N . ALA A 1 217 ? 60.224 18.024 8.073 1.00 20.78 214 ALA A N 1
ATOM 1501 C CA . ALA A 1 217 ? 60.940 16.954 8.756 1.00 20.67 214 ALA A CA 1
ATOM 1502 C C . ALA A 1 217 ? 61.963 16.253 7.839 1.00 20.26 214 ALA A C 1
ATOM 1503 O O . ALA A 1 217 ? 61.699 16.048 6.672 1.00 19.34 214 ALA A O 1
ATOM 1505 N N . ASN A 1 218 ? 63.141 15.912 8.372 1.00 20.25 215 ASN A N 1
ATOM 1506 C CA . ASN A 1 218 ? 64.230 15.329 7.548 1.00 20.90 215 ASN A CA 1
ATOM 1507 C C . ASN A 1 218 ? 64.354 13.815 7.688 1.00 21.33 215 ASN A C 1
ATOM 1508 O O . ASN A 1 218 ? 65.235 13.207 7.067 1.00 20.94 215 ASN A O 1
ATOM 1513 N N . ALA A 1 219 ? 63.467 13.218 8.485 1.00 21.72 216 ALA A N 1
ATOM 1514 C CA . ALA A 1 219 ? 63.580 11.800 8.908 1.00 22.04 216 ALA A CA 1
ATOM 1515 C C . ALA A 1 219 ? 62.356 11.420 9.713 1.00 21.95 216 ALA A C 1
ATOM 1516 O O . ALA A 1 219 ? 61.734 12.274 10.363 1.00 23.60 216 ALA A O 1
ATOM 1518 N N . ALA A 1 220 ? 62.051 10.144 9.686 1.00 20.70 217 ALA A N 1
ATOM 1519 C CA . ALA A 1 220 ? 60.855 9.585 10.318 1.00 20.10 217 ALA A CA 1
ATOM 1520 C C . ALA A 1 220 ? 61.084 9.153 11.757 1.00 19.98 217 ALA A C 1
ATOM 1521 O O . ALA A 1 220 ? 62.082 8.524 12.057 1.00 17.88 217 ALA A O 1
ATOM 1523 N N . GLY A 1 221 ? 60.132 9.443 12.642 1.00 19.19 218 GLY A N 1
ATOM 1524 C CA . GLY A 1 221 ? 60.183 8.968 14.026 1.00 19.96 218 GLY A CA 1
ATOM 1525 C C . GLY A 1 221 ? 59.225 9.817 14.816 1.00 20.18 218 GLY A C 1
ATOM 1526 O O . GLY A 1 221 ? 58.452 10.587 14.219 1.00 19.62 218 GLY A O 1
ATOM 1527 N N . LYS A 1 222 ? 59.264 9.669 16.141 1.00 19.82 219 LYS A N 1
ATOM 1528 C CA . LYS A 1 222 ? 58.392 10.398 17.027 1.00 20.44 219 LYS A CA 1
ATOM 1529 C C . LYS A 1 222 ? 59.062 11.685 17.370 1.00 20.43 219 LYS A C 1
ATOM 1530 O O . LYS A 1 222 ? 60.225 11.701 17.763 1.00 19.80 219 LYS A O 1
ATOM 1536 N N . ALA A 1 223 ? 58.317 12.768 17.265 1.00 20.50 220 ALA A N 1
ATOM 1537 C CA . ALA A 1 223 ? 58.919 14.074 17.505 1.00 20.96 220 ALA A CA 1
ATOM 1538 C C . ALA A 1 223 ? 59.188 14.210 18.986 1.00 21.10 220 ALA A C 1
ATOM 1539 O O . ALA A 1 223 ? 58.423 13.708 19.802 1.00 21.36 220 ALA A O 1
ATOM 1541 N N . LEU A 1 224 ? 60.262 14.898 19.339 1.00 21.34 221 LEU A N 1
ATOM 1542 C CA . LEU A 1 224 ? 60.588 15.032 20.732 1.00 22.49 221 LEU A CA 1
ATOM 1543 C C . LEU A 1 224 ? 60.633 16.463 21.166 1.00 23.14 221 LEU A C 1
ATOM 1544 O O . LEU A 1 224 ? 60.962 17.340 20.385 1.00 22.67 221 LEU A O 1
ATOM 1549 N N . THR A 1 225 ? 60.309 16.670 22.440 1.00 23.74 222 THR A N 1
ATOM 1550 C CA . THR A 1 225 ? 60.234 18.012 23.029 1.00 23.93 222 THR A CA 1
ATOM 1551 C C . THR A 1 225 ? 61.526 18.781 22.840 1.00 23.86 222 THR A C 1
ATOM 1552 O O . THR A 1 225 ? 61.495 19.947 22.481 1.00 22.91 222 THR A O 1
ATOM 1556 N N . ASN A 1 226 ? 62.666 18.146 23.076 1.00 24.53 223 ASN A N 1
ATOM 1557 C CA . ASN A 1 226 ? 63.925 18.888 22.988 1.00 25.19 223 ASN A CA 1
ATOM 1558 C C . ASN A 1 226 ? 64.158 19.498 21.597 1.00 25.22 223 ASN A C 1
ATOM 1559 O O . ASN A 1 226 ? 64.566 20.647 21.474 1.00 24.43 223 ASN A O 1
ATOM 1564 N N . ALA A 1 227 ? 63.894 18.695 20.565 1.00 24.53 224 ALA A N 1
ATOM 1565 C CA . ALA A 1 227 ? 63.988 19.131 19.188 1.00 24.82 224 ALA A CA 1
ATOM 1566 C C . ALA A 1 227 ? 62.964 20.219 18.871 1.00 24.91 224 ALA A C 1
ATOM 1567 O O . ALA A 1 227 ? 63.285 21.178 18.176 1.00 25.17 224 ALA A O 1
ATOM 1569 N N . LEU A 1 228 ? 61.732 20.051 19.347 1.00 24.64 225 LEU A N 1
ATOM 1570 C CA . LEU A 1 228 ? 60.657 20.990 19.031 1.00 24.74 225 LEU A CA 1
ATOM 1571 C C . LEU A 1 228 ? 60.803 22.294 19.815 1.00 25.22 225 LEU A C 1
ATOM 1572 O O . LEU A 1 228 ? 60.421 23.339 19.323 1.00 24.69 225 LEU A O 1
ATOM 1577 N N . PHE A 1 229 ? 61.334 22.208 21.037 1.00 24.64 226 PHE A N 1
ATOM 1578 C CA . PHE A 1 229 ? 61.604 23.385 21.870 1.00 25.30 226 PHE A CA 1
ATOM 1579 C C . PHE A 1 229 ? 62.552 24.337 21.167 1.00 25.54 226 PHE A C 1
ATOM 1580 O O . PHE A 1 229 ? 62.396 25.537 21.239 1.00 25.90 226 PHE A O 1
ATOM 1588 N N . ASN A 1 230 ? 63.540 23.803 20.475 1.00 26.80 227 ASN A N 1
ATOM 1589 C CA . ASN A 1 230 ? 64.421 24.649 19.676 1.00 27.59 227 ASN A CA 1
ATOM 1590 C C . ASN A 1 230 ? 63.764 25.168 18.368 1.00 27.22 227 ASN A C 1
ATOM 1591 O O . ASN A 1 230 ? 63.897 26.345 18.022 1.00 26.79 227 ASN A O 1
ATOM 1596 N N . LEU A 1 231 ? 63.040 24.297 17.677 1.00 26.58 228 LEU A N 1
ATOM 1597 C CA . LEU A 1 231 ? 62.370 24.646 16.407 1.00 27.25 228 LEU A CA 1
ATOM 1598 C C . LEU A 1 231 ? 61.275 25.696 16.565 1.00 27.67 228 LEU A C 1
ATOM 1599 O O . LEU A 1 231 ? 61.072 26.542 15.685 1.00 27.34 228 LEU A O 1
ATOM 1604 N N . GLN A 1 232 ? 60.545 25.647 17.689 1.00 27.92 229 GLN A N 1
ATOM 1605 C CA . GLN A 1 232 ? 59.472 26.650 17.940 1.00 27.59 229 GLN A CA 1
ATOM 1606 C C . GLN A 1 232 ? 60.013 28.064 17.992 1.00 28.10 229 GLN A C 1
ATOM 1607 O O . GLN A 1 232 ? 59.231 29.024 17.952 1.00 28.86 229 GLN A O 1
ATOM 1613 N N . GLU A 1 233 ? 61.344 28.196 18.078 1.00 27.96 230 GLU A N 1
ATOM 1614 C CA . GLU A 1 233 ? 62.007 29.485 17.973 1.00 28.55 230 GLU A CA 1
ATOM 1615 C C . GLU A 1 233 ? 62.117 29.983 16.549 1.00 28.16 230 GLU A C 1
ATOM 1616 O O . GLU A 1 233 ? 62.321 31.167 16.337 1.00 28.57 230 GLU A O 1
ATOM 1622 N N . ARG A 1 234 ? 62.069 29.084 15.583 1.00 28.39 231 ARG A N 1
ATOM 1623 C CA . ARG A 1 234 ? 62.170 29.455 14.156 1.00 28.18 231 ARG A CA 1
ATOM 1624 C C . ARG A 1 234 ? 60.816 29.758 13.490 1.00 27.34 231 ARG A C 1
ATOM 1625 O O . ARG A 1 234 ? 60.759 30.026 12.318 1.00 26.20 231 ARG A O 1
ATOM 1633 N N . GLY A 1 235 ? 59.719 29.686 14.217 1.00 28.14 232 GLY A N 1
ATOM 1634 C CA . GLY A 1 235 ? 58.393 29.691 13.589 1.00 28.41 232 GLY A CA 1
ATOM 1635 C C . GLY A 1 235 ? 57.371 29.003 14.473 1.00 28.52 232 GLY A C 1
ATOM 1636 O O . GLY A 1 235 ? 57.644 28.752 15.635 1.00 30.97 232 GLY A O 1
ATOM 1637 N N . ARG A 1 236 ? 56.195 28.733 13.929 1.00 26.74 233 ARG A N 1
ATOM 1638 C CA . ARG A 1 236 ? 55.087 28.140 14.647 1.00 26.67 233 ARG A CA 1
ATOM 1639 C C . ARG A 1 236 ? 54.958 26.694 14.216 1.00 25.72 233 ARG A C 1
ATOM 1640 O O . ARG A 1 236 ? 54.975 26.403 13.012 1.00 25.93 233 ARG A O 1
ATOM 1648 N N . LEU A 1 237 ? 54.764 25.803 15.187 1.00 24.12 234 LEU A N 1
ATOM 1649 C CA . LEU A 1 237 ? 54.708 24.377 14.908 1.00 24.04 234 LEU A CA 1
ATOM 1650 C C . LEU A 1 237 ? 53.275 23.920 14.731 1.00 24.12 234 LEU A C 1
ATOM 1651 O O . LEU A 1 237 ? 52.360 24.515 15.293 1.00 24.07 234 LEU A O 1
ATOM 1656 N N . PHE A 1 238 ? 53.121 22.864 13.936 1.00 24.28 235 PHE A N 1
ATOM 1657 C CA . PHE A 1 238 ? 51.868 22.166 13.715 1.00 24.97 235 PHE A CA 1
ATOM 1658 C C . PHE A 1 238 ? 51.750 20.902 14.588 1.00 25.22 235 PHE A C 1
ATOM 1659 O O . PHE A 1 238 ? 50.699 20.263 14.625 1.00 26.15 235 PHE A O 1
ATOM 1667 N N . ILE A 1 239 ? 52.846 20.524 15.241 1.00 25.81 236 ILE A N 1
ATOM 1668 C CA . ILE A 1 239 ? 52.938 19.277 16.005 1.00 24.88 236 ILE A CA 1
ATOM 1669 C C . ILE A 1 239 ? 53.531 19.499 17.396 1.00 24.92 236 ILE A C 1
ATOM 1670 O O . ILE A 1 239 ? 54.172 20.506 17.673 1.00 24.90 236 ILE A O 1
ATOM 1675 N N . GLY A 1 240 ? 53.285 18.525 18.266 1.00 24.50 237 GLY A N 1
ATOM 1676 C CA . GLY A 1 240 ? 53.828 18.494 19.583 1.00 23.73 237 GLY A CA 1
ATOM 1677 C C . GLY A 1 240 ? 54.602 17.231 19.854 1.00 23.11 237 GLY A C 1
ATOM 1678 O O . GLY A 1 240 ? 54.895 16.442 18.937 1.00 22.22 237 GLY A O 1
ATOM 1679 N N . HIS A 1 241 ? 54.980 17.067 21.120 1.00 21.25 238 HIS A N 1
ATOM 1680 C CA . HIS A 1 241 ? 55.780 15.929 21.533 1.00 21.50 238 HIS A CA 1
ATOM 1681 C C . HIS A 1 241 ? 55.084 14.617 21.210 1.00 21.36 238 HIS A C 1
ATOM 1682 O O . HIS A 1 241 ? 53.902 14.427 21.509 1.00 21.25 238 HIS A O 1
ATOM 1689 N N . GLY A 1 242 ? 55.830 13.714 20.587 1.00 21.28 239 GLY A N 1
ATOM 1690 C CA . GLY A 1 242 ? 55.356 12.356 20.380 1.00 21.77 239 GLY A CA 1
ATOM 1691 C C . GLY A 1 242 ? 54.599 12.140 19.102 1.00 20.34 239 GLY A C 1
ATOM 1692 O O . GLY A 1 242 ? 54.223 10.994 18.791 1.00 20.45 239 GLY A O 1
ATOM 1693 N N . VAL A 1 243 ? 54.366 13.198 18.347 1.00 19.63 240 VAL A N 1
ATOM 1694 C CA . VAL A 1 243 ? 53.716 13.037 17.048 1.00 18.80 240 VAL A CA 1
ATOM 1695 C C . VAL A 1 243 ? 54.677 12.335 16.110 1.00 19.46 240 VAL A C 1
ATOM 1696 O O . VAL A 1 243 ? 55.833 12.743 16.007 1.00 17.86 240 VAL A O 1
ATOM 1700 N N . GLU A 1 244 ? 54.163 11.301 15.409 1.00 19.05 241 GLU A N 1
ATOM 1701 C CA . GLU A 1 244 ? 54.920 10.549 14.412 1.00 18.19 241 GLU A CA 1
ATOM 1702 C C . GLU A 1 244 ? 55.051 11.422 13.176 1.00 17.75 241 GLU A C 1
ATOM 1703 O O . GLU A 1 244 ? 54.055 11.914 12.676 1.00 17.21 241 GLU A O 1
ATOM 1709 N N . VAL A 1 245 ? 56.289 11.630 12.718 1.00 16.11 242 VAL A N 1
ATOM 1710 C CA . VAL A 1 245 ? 56.571 12.341 11.506 1.00 16.69 242 VAL A CA 1
ATOM 1711 C C . VAL A 1 245 ? 57.271 11.454 10.509 1.00 15.94 242 VAL A C 1
ATOM 1712 O O . VAL A 1 245 ? 57.822 10.403 10.862 1.00 16.21 242 VAL A O 1
ATOM 1716 N N . TYR A 1 246 ? 57.269 11.904 9.269 1.00 16.74 243 TYR A N 1
ATOM 1717 C CA . TYR A 1 246 ? 57.984 11.260 8.194 1.00 16.93 243 TYR A CA 1
ATOM 1718 C C . TYR A 1 246 ? 58.813 12.334 7.411 1.00 17.53 243 TYR A C 1
ATOM 1719 O O . TYR A 1 246 ? 58.496 13.503 7.418 1.00 16.06 243 TYR A O 1
ATOM 1728 N N . GLU A 1 247 ? 59.883 11.888 6.748 1.00 17.46 244 GLU A N 1
ATOM 1729 C CA . GLU A 1 247 ? 60.702 12.770 5.902 1.00 17.89 244 GLU A CA 1
ATOM 1730 C C . GLU A 1 247 ? 59.815 13.397 4.818 1.00 17.64 244 GLU A C 1
ATOM 1731 O O . GLU A 1 247 ? 59.110 12.687 4.085 1.00 17.07 244 GLU A O 1
ATOM 1737 N N . GLY A 1 248 ? 59.763 14.726 4.795 1.00 18.08 245 GLY A N 1
ATOM 1738 C CA . GLY A 1 248 ? 58.985 15.458 3.804 1.00 18.55 245 GLY A CA 1
ATOM 1739 C C . GLY A 1 248 ? 57.674 15.998 4.318 1.00 18.76 245 GLY A C 1
ATOM 1740 O O . GLY A 1 248 ? 56.962 16.715 3.620 1.00 17.20 245 GLY A O 1
ATOM 1749 N N . VAL A 1 250 ? 55.434 18.364 6.438 1.00 18.39 247 VAL A N 1
ATOM 1750 C CA . VAL A 1 250 ? 55.534 19.744 6.919 1.00 18.16 247 VAL A CA 1
ATOM 1751 C C . VAL A 1 250 ? 55.075 19.826 8.360 1.00 19.03 247 VAL A C 1
ATOM 1752 O O . VAL A 1 250 ? 53.957 19.437 8.718 1.00 19.32 247 VAL A O 1
ATOM 1756 N N . ILE A 1 251 ? 55.961 20.337 9.208 1.00 18.65 248 ILE A N 1
ATOM 1757 C CA . ILE A 1 251 ? 55.694 20.349 10.647 1.00 19.39 248 ILE A CA 1
ATOM 1758 C C . ILE A 1 251 ? 55.559 21.711 11.255 1.00 19.30 248 ILE A C 1
ATOM 1759 O O . ILE A 1 251 ? 55.330 21.831 12.463 1.00 19.13 248 ILE A O 1
ATOM 1764 N N . GLY A 1 252 ? 55.645 22.758 10.428 1.00 18.88 249 GLY A N 1
ATOM 1765 C CA . GLY A 1 252 ? 55.455 24.072 10.958 1.00 19.22 249 GLY A CA 1
ATOM 1766 C C . GLY A 1 252 ? 55.642 25.133 9.898 1.00 18.65 249 GLY A C 1
ATOM 1767 O O . GLY A 1 252 ? 55.929 24.811 8.745 1.00 17.83 249 GLY A O 1
ATOM 1768 N N . ILE A 1 253 ? 55.393 26.380 10.304 1.00 18.06 250 ILE A N 1
ATOM 1769 C CA . ILE A 1 253 ? 55.525 27.526 9.420 1.00 18.54 250 ILE A CA 1
ATOM 1770 C C . ILE A 1 253 ? 56.823 28.246 9.826 1.00 19.17 250 ILE A C 1
ATOM 1771 O O . ILE A 1 253 ? 57.042 28.540 11.002 1.00 19.22 250 ILE A O 1
ATOM 1776 N N . HIS A 1 254 ? 57.672 28.520 8.852 1.00 18.60 251 HIS A N 1
ATOM 1777 C CA . HIS A 1 254 ? 58.908 29.287 9.078 1.00 19.49 251 HIS A CA 1
ATOM 1778 C C . HIS A 1 254 ? 58.601 30.787 9.203 1.00 19.74 251 HIS A C 1
ATOM 1779 O O . HIS A 1 254 ? 57.794 31.318 8.484 1.00 19.26 251 HIS A O 1
ATOM 1786 N N . SER A 1 255 ? 59.259 31.464 10.131 1.00 20.63 252 SER A N 1
ATOM 1787 C CA . SER A 1 255 ? 59.068 32.901 10.315 1.00 21.73 252 SER A CA 1
ATOM 1788 C C . SER A 1 255 ? 59.658 33.694 9.148 1.00 21.78 252 SER A C 1
ATOM 1789 O O . SER A 1 255 ? 59.300 34.851 8.951 1.00 21.55 252 SER A O 1
ATOM 1792 N N . ARG A 1 256 ? 60.514 33.056 8.358 1.00 22.01 253 ARG A N 1
ATOM 1793 C CA . ARG A 1 256 ? 61.095 33.675 7.151 1.00 22.53 253 ARG A CA 1
ATOM 1794 C C . ARG A 1 256 ? 60.449 33.038 5.938 1.00 22.59 253 ARG A C 1
ATOM 1795 O O . ARG A 1 256 ? 59.657 32.088 6.063 1.00 22.79 253 ARG A O 1
ATOM 1803 N N . ASP A 1 257 ? 60.790 33.531 4.754 1.00 22.19 254 ASP A N 1
ATOM 1804 C CA . ASP A 1 257 ? 60.118 33.065 3.553 1.00 23.12 254 ASP A CA 1
ATOM 1805 C C . ASP A 1 257 ? 60.700 31.815 2.918 1.00 22.63 254 ASP A C 1
ATOM 1806 O O . ASP A 1 257 ? 60.074 31.267 2.049 1.00 22.71 254 ASP A O 1
ATOM 1811 N N . ASN A 1 258 ? 61.855 31.349 3.363 1.00 23.23 255 ASN A N 1
ATOM 1812 C CA . ASN A 1 258 ? 62.452 30.110 2.835 1.00 23.18 255 ASN A CA 1
ATOM 1813 C C . ASN A 1 258 ? 62.024 28.855 3.621 1.00 22.54 255 ASN A C 1
ATOM 1814 O O . ASN A 1 258 ? 61.651 28.933 4.780 1.00 22.78 255 ASN A O 1
ATOM 1819 N N . ASP A 1 259 ? 62.109 27.688 2.977 1.00 22.39 256 ASP A N 1
ATOM 1820 C CA . ASP A 1 259 ? 61.870 26.385 3.644 1.00 21.21 256 ASP A CA 1
ATOM 1821 C C . ASP A 1 259 ? 63.104 25.869 4.363 1.00 21.04 256 ASP A C 1
ATOM 1822 O O . ASP A 1 259 ? 64.227 25.967 3.853 1.00 20.58 256 ASP A O 1
ATOM 1827 N N . LEU A 1 260 ? 62.887 25.346 5.564 1.00 20.23 257 LEU A N 1
ATOM 1828 C CA . LEU A 1 260 ? 63.949 24.763 6.343 1.00 20.40 257 LEU A CA 1
ATOM 1829 C C . LEU A 1 260 ? 63.646 23.293 6.501 1.00 18.35 257 LEU A C 1
ATOM 1830 O O . LEU A 1 260 ? 62.528 22.925 6.824 1.00 18.53 257 LEU A O 1
ATOM 1835 N N . THR A 1 261 ? 64.643 22.463 6.239 1.00 17.60 258 THR A N 1
ATOM 1836 C CA . THR A 1 261 ? 64.561 21.026 6.511 1.00 18.33 258 THR A CA 1
ATOM 1837 C C . THR A 1 261 ? 65.290 20.693 7.812 1.00 19.09 258 THR A C 1
ATOM 1838 O O . THR A 1 261 ? 66.500 20.916 7.927 1.00 18.13 258 THR A O 1
ATOM 1842 N N . VAL A 1 262 ? 64.542 20.140 8.766 1.00 19.20 259 VAL A N 1
ATOM 1843 C CA . VAL A 1 262 ? 64.913 20.157 10.151 1.00 20.36 259 VAL A CA 1
ATOM 1844 C C . VAL A 1 262 ? 64.764 18.796 10.796 1.00 20.08 259 VAL A C 1
ATOM 1845 O O . VAL A 1 262 ? 64.030 17.966 10.322 1.00 20.44 259 VAL A O 1
ATOM 1849 N N . ASN A 1 263 ? 65.494 18.580 11.872 1.00 19.33 260 ASN A N 1
ATOM 1850 C CA . ASN A 1 263 ? 65.353 17.388 12.667 1.00 20.00 260 ASN A CA 1
ATOM 1851 C C . ASN A 1 263 ? 64.370 17.565 13.852 1.00 19.45 260 ASN A C 1
ATOM 1852 O O . ASN A 1 263 ? 64.675 18.277 14.826 1.00 18.95 260 ASN A O 1
ATOM 1857 N N . ALA A 1 264 ? 63.251 16.855 13.781 1.00 18.57 261 ALA A N 1
ATOM 1858 C CA . ALA A 1 264 ? 62.238 16.832 14.836 1.00 19.20 261 ALA A CA 1
ATOM 1859 C C . ALA A 1 264 ? 62.503 15.775 15.903 1.00 19.20 261 ALA A C 1
ATOM 1860 O O . ALA A 1 264 ? 61.743 15.686 16.843 1.00 20.36 261 ALA A O 1
ATOM 1862 N N . LEU A 1 265 ? 63.536 15.110 15.692 1.00 20.00 262 LEU A N 1
ATOM 1863 C CA . LEU A 1 265 ? 63.678 13.867 16.441 1.00 20.00 262 LEU A CA 1
ATOM 1864 C C . LEU A 1 265 ? 64.722 14.003 17.544 1.00 20.00 262 LEU A C 1
ATOM 1865 O O . LEU A 1 265 ? 64.767 13.062 18.374 1.00 18.24 262 LEU A O 1
ATOM 1870 N N . LYS A 1 266 ? 65.537 15.017 17.599 1.00 20.00 263 LYS A N 1
ATOM 1871 C CA . LYS A 1 266 ? 66.577 15.012 18.601 1.00 20.00 263 LYS A CA 1
ATOM 1872 C C . LYS A 1 266 ? 66.171 15.373 20.032 1.00 20.00 263 LYS A C 1
ATOM 1873 O O . LYS A 1 266 ? 65.590 16.406 20.303 1.00 23.59 263 LYS A O 1
ATOM 1879 N N . ALA A 1 281 ? 63.007 23.194 32.447 1.00 29.35 278 ALA A N 1
ATOM 1880 C CA . ALA A 1 281 ? 61.699 23.266 31.812 1.00 29.67 278 ALA A CA 1
ATOM 1881 C C . ALA A 1 281 ? 61.806 23.568 30.302 1.00 30.09 278 ALA A C 1
ATOM 1882 O O . ALA A 1 281 ? 62.546 24.468 29.880 1.00 30.21 278 ALA A O 1
ATOM 1884 N N . GLN A 1 282 ? 61.031 22.824 29.511 1.00 29.79 279 GLN A N 1
ATOM 1885 C CA . GLN A 1 282 ? 60.935 23.010 28.069 1.00 29.40 279 GLN A CA 1
ATOM 1886 C C . GLN A 1 282 ? 59.464 23.047 27.694 1.00 29.16 279 GLN A C 1
ATOM 1887 O O . GLN A 1 282 ? 58.909 22.083 27.193 1.00 28.64 279 GLN A O 1
ATOM 1893 N N . VAL A 1 283 ? 58.839 24.179 27.971 1.00 29.40 280 VAL A N 1
ATOM 1894 C CA . VAL A 1 283 ? 57.421 24.360 27.711 1.00 28.81 280 VAL A CA 1
ATOM 1895 C C . VAL A 1 283 ? 57.270 24.611 26.210 1.00 27.81 280 VAL A C 1
ATOM 1896 O O . VAL A 1 283 ? 57.858 25.529 25.657 1.00 26.98 280 VAL A O 1
ATOM 1900 N N . LEU A 1 284 ? 56.518 23.747 25.548 1.00 27.11 281 LEU A N 1
ATOM 1901 C CA . LEU A 1 284 ? 56.161 23.971 24.154 1.00 26.34 281 LEU A CA 1
ATOM 1902 C C . LEU A 1 284 ? 54.879 24.803 24.051 1.00 26.77 281 LEU A C 1
ATOM 1903 O O . LEU A 1 284 ? 53.866 24.516 24.687 1.00 26.07 281 LEU A O 1
ATOM 1908 N N . THR A 1 285 ? 54.943 25.851 23.234 1.00 26.87 282 THR A N 1
ATOM 1909 C CA . THR A 1 285 ? 53.778 26.634 22.835 1.00 26.69 282 THR A CA 1
ATOM 1910 C C . THR A 1 285 ? 52.775 25.714 22.136 1.00 26.17 282 THR A C 1
ATOM 1911 O O . THR A 1 285 ? 53.176 24.943 21.259 1.00 26.57 282 THR A O 1
ATOM 1915 N N . PRO A 1 286 ? 51.463 25.818 22.473 1.00 26.42 283 PRO A N 1
ATOM 1916 C CA . PRO A 1 286 ? 50.470 24.978 21.730 1.00 26.81 283 PRO A CA 1
ATOM 1917 C C . PRO A 1 286 ? 50.602 25.127 20.225 1.00 26.85 283 PRO A C 1
ATOM 1918 O O . PRO A 1 286 ? 50.720 26.239 19.750 1.00 26.36 283 PRO A O 1
ATOM 1922 N N . PRO A 1 287 ? 50.608 24.022 19.467 1.00 26.73 284 PRO A N 1
ATOM 1923 C CA . PRO A 1 287 ? 50.757 24.123 18.018 1.00 27.01 284 PRO A CA 1
ATOM 1924 C C . PRO A 1 287 ? 49.559 24.751 17.211 1.00 27.17 284 PRO A C 1
ATOM 1925 O O . PRO A 1 287 ? 48.467 24.841 17.712 1.00 27.57 284 PRO A O 1
ATOM 1929 N N . ILE A 1 288 ? 49.806 25.205 15.984 1.00 27.06 285 ILE A N 1
ATOM 1930 C CA . ILE A 1 288 ? 48.727 25.683 15.074 1.00 27.12 285 ILE A CA 1
ATOM 1931 C C . ILE A 1 288 ? 47.997 24.442 14.587 1.00 26.78 285 ILE A C 1
ATOM 1932 O O . ILE A 1 288 ? 48.623 23.562 14.046 1.00 25.79 285 ILE A O 1
ATOM 1937 N N . VAL A 1 289 ? 46.686 24.361 14.783 1.00 26.56 286 VAL A N 1
ATOM 1938 C CA . VAL A 1 289 ? 45.856 23.341 14.092 1.00 26.88 286 VAL A CA 1
ATOM 1939 C C . VAL A 1 289 ? 45.001 24.004 13.017 1.00 26.56 286 VAL A C 1
ATOM 1940 O O . VAL A 1 289 ? 44.238 24.899 13.312 1.00 26.89 286 VAL A O 1
ATOM 1952 N N . THR A 1 291 ? 42.078 24.210 9.922 1.00 24.04 288 THR A N 1
ATOM 1953 C CA . THR A 1 291 ? 40.925 23.527 9.384 1.00 22.89 288 THR A CA 1
ATOM 1954 C C . THR A 1 291 ? 41.366 22.887 8.030 1.00 23.07 288 THR A C 1
ATOM 1955 O O . THR A 1 291 ? 42.387 23.266 7.482 1.00 21.77 288 THR A O 1
ATOM 1959 N N . LEU A 1 292 ? 40.613 21.916 7.489 1.00 21.71 289 LEU A N 1
ATOM 1960 C CA . LEU A 1 292 ? 40.911 21.365 6.170 1.00 20.15 289 LEU A CA 1
ATOM 1961 C C . LEU A 1 292 ? 40.963 22.516 5.213 1.00 19.11 289 LEU A C 1
ATOM 1962 O O . LEU A 1 292 ? 41.857 22.640 4.357 1.00 18.51 289 LEU A O 1
ATOM 1967 N N . GLU A 1 293 ? 40.002 23.429 5.340 1.00 17.48 290 GLU A N 1
ATOM 1968 C CA . GLU A 1 293 ? 39.942 24.552 4.402 1.00 17.88 290 GLU A CA 1
ATOM 1969 C C . GLU A 1 293 ? 41.196 25.443 4.492 1.00 16.80 290 GLU A C 1
ATOM 1970 O O . GLU A 1 293 ? 41.766 25.845 3.490 1.00 17.76 290 GLU A O 1
ATOM 1976 N N . GLN A 1 294 ? 41.638 25.705 5.692 1.00 16.52 291 GLN A N 1
ATOM 1977 C CA . GLN A 1 294 ? 42.869 26.454 5.911 1.00 17.38 291 GLN A CA 1
ATOM 1978 C C . GLN A 1 294 ? 44.112 25.769 5.384 1.00 17.00 291 GLN A C 1
ATOM 1979 O O . GLN A 1 294 ? 44.977 26.432 4.761 1.00 16.76 291 GLN A O 1
ATOM 1985 N N . ALA A 1 295 ? 44.208 24.461 5.617 1.00 17.01 292 ALA A N 1
ATOM 1986 C CA . ALA A 1 295 ? 45.253 23.654 4.947 1.00 17.09 292 ALA A CA 1
ATOM 1987 C C . ALA A 1 295 ? 45.236 23.823 3.429 1.00 17.47 292 ALA A C 1
ATOM 1988 O O . ALA A 1 295 ? 46.262 24.110 2.833 1.00 1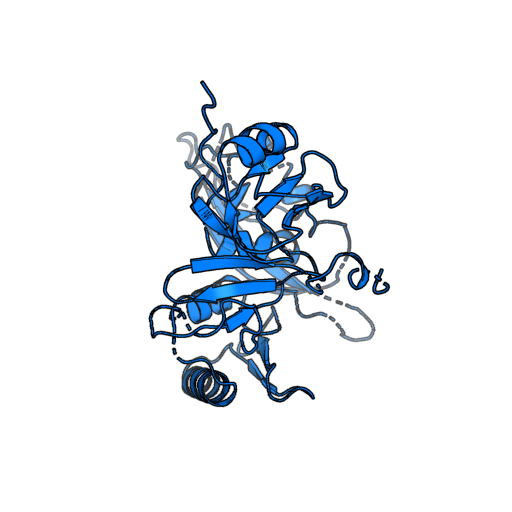7.44 292 ALA A O 1
ATOM 1990 N N . LEU A 1 296 ? 44.072 23.645 2.805 1.00 18.51 293 LEU A N 1
ATOM 1991 C CA . LEU A 1 296 ? 43.900 23.809 1.340 1.00 19.21 293 LEU A CA 1
ATOM 1992 C C . LEU A 1 296 ? 44.295 25.239 0.860 1.00 20.25 293 LEU A C 1
ATOM 1993 O O . LEU A 1 296 ? 44.856 25.411 -0.229 1.00 21.08 293 LEU A O 1
ATOM 1998 N N . GLU A 1 297 ? 44.002 26.230 1.684 1.00 20.76 294 GLU A N 1
ATOM 1999 C CA . GLU A 1 297 ? 44.323 27.617 1.400 1.00 20.73 294 GLU A CA 1
ATOM 2000 C C . GLU A 1 297 ? 45.793 27.992 1.694 1.00 20.43 294 GLU A C 1
ATOM 2001 O O . GLU A 1 297 ? 46.262 29.026 1.250 1.00 19.43 294 GLU A O 1
ATOM 2007 N N . PHE A 1 298 ? 46.481 27.186 2.508 1.00 19.47 295 PHE A N 1
ATOM 2008 C CA . PHE A 1 298 ? 47.856 27.441 2.866 1.00 18.97 295 PHE A CA 1
ATOM 2009 C C . PHE A 1 298 ? 48.872 26.869 1.843 1.00 19.60 295 PHE A C 1
ATOM 2010 O O . PHE A 1 298 ? 49.830 27.534 1.511 1.00 18.15 295 PHE A O 1
ATOM 2018 N N . ILE A 1 299 ? 48.647 25.635 1.389 1.00 18.80 296 ILE A N 1
ATOM 2019 C CA . ILE A 1 299 ? 49.618 24.910 0.524 1.00 18.31 296 ILE A CA 1
ATOM 2020 C C . ILE A 1 299 ? 49.925 25.571 -0.853 1.00 19.39 296 ILE A C 1
ATOM 2021 O O . ILE A 1 299 ? 49.093 26.263 -1.440 1.00 17.26 296 ILE A O 1
ATOM 2026 N N . ASP A 1 300 ? 51.199 25.465 -1.215 1.00 18.49 297 ASP A N 1
ATOM 2027 C CA . ASP A 1 300 ? 51.783 25.937 -2.430 1.00 19.30 297 ASP A CA 1
ATOM 2028 C C . ASP A 1 300 ? 51.667 24.824 -3.419 1.00 19.02 297 ASP A C 1
ATOM 2029 O O . ASP A 1 300 ? 51.206 23.714 -3.078 1.00 18.94 297 ASP A O 1
ATOM 2034 N N . ASP A 1 301 ? 52.198 25.077 -4.601 1.00 18.55 298 ASP A N 1
ATOM 2035 C CA . ASP A 1 301 ? 52.147 24.137 -5.710 1.00 19.78 298 ASP A CA 1
ATOM 2036 C C . ASP A 1 301 ? 53.033 22.919 -5.546 1.00 19.55 298 ASP A C 1
ATOM 2037 O O . ASP A 1 301 ? 52.809 21.926 -6.261 1.00 18.36 298 ASP A O 1
ATOM 2042 N N . ASP A 1 302 ? 54.035 23.024 -4.667 1.00 17.90 299 ASP A N 1
ATOM 2043 C CA . ASP A 1 302 ? 54.974 21.936 -4.438 1.00 17.34 299 ASP A CA 1
ATOM 2044 C C . ASP A 1 302 ? 54.561 21.088 -3.232 1.00 17.10 299 ASP A C 1
ATOM 2045 O O . ASP A 1 302 ? 55.335 20.282 -2.745 1.00 15.87 299 ASP A O 1
ATOM 2050 N N . GLU A 1 303 ? 53.308 21.218 -2.806 1.00 16.47 300 GLU A N 1
ATOM 2051 C CA . GLU A 1 303 ? 52.810 20.582 -1.603 1.00 16.75 300 GLU A CA 1
ATOM 2052 C C . GLU A 1 303 ? 51.492 19.859 -1.897 1.00 16.27 300 GLU A C 1
ATOM 2053 O O . GLU A 1 303 ? 50.831 20.132 -2.922 1.00 17.36 300 GLU A O 1
ATOM 2059 N N . LEU A 1 304 ? 51.112 19.026 -0.937 1.00 14.83 301 LEU A N 1
ATOM 2060 C CA . LEU A 1 304 ? 49.840 18.361 -0.835 1.00 15.62 301 LEU A CA 1
ATOM 2061 C C . LEU A 1 304 ? 49.264 18.410 0.582 1.00 15.24 301 LEU A C 1
ATOM 2062 O O . LEU A 1 304 ? 50.018 18.434 1.598 1.00 16.71 301 LEU A O 1
ATOM 2067 N N . VAL A 1 305 ? 47.946 18.316 0.662 1.00 13.90 302 VAL A N 1
ATOM 2068 C CA . VAL A 1 305 ? 47.294 18.045 1.949 1.00 14.83 302 VAL A CA 1
ATOM 2069 C C . VAL A 1 305 ? 46.955 16.569 1.938 1.00 14.44 302 VAL A C 1
ATOM 2070 O O . VAL A 1 305 ? 46.223 16.122 1.050 1.00 14.69 302 VAL A O 1
ATOM 2074 N N . GLU A 1 306 ? 47.480 15.832 2.917 1.00 15.85 303 GLU A N 1
ATOM 2075 C CA . GLU A 1 306 ? 47.194 14.415 3.105 1.00 15.07 303 GLU A CA 1
ATOM 2076 C C . GLU A 1 306 ? 46.027 14.301 4.101 1.00 14.94 303 GLU A C 1
ATOM 2077 O O . GLU A 1 306 ? 46.076 14.854 5.209 1.00 13.83 303 GLU A O 1
ATOM 2083 N N . VAL A 1 307 ? 44.953 13.660 3.664 1.00 14.49 304 VAL A N 1
ATOM 2084 C CA . VAL A 1 307 ? 43.738 13.520 4.475 1.00 15.06 304 VAL A CA 1
ATOM 2085 C C . VAL A 1 307 ? 43.343 12.091 4.717 1.00 13.81 304 VAL A C 1
ATOM 2086 O O . VAL A 1 307 ? 43.396 11.231 3.851 1.00 14.74 304 VAL A O 1
ATOM 2090 N N . THR A 1 308 ? 42.970 11.856 5.962 1.00 13.97 305 THR A N 1
ATOM 2091 C CA . THR A 1 308 ? 42.531 10.569 6.454 1.00 13.67 305 THR A CA 1
ATOM 2092 C C . THR A 1 308 ? 41.334 10.806 7.382 1.00 12.67 305 THR A C 1
ATOM 2093 O O . THR A 1 308 ? 41.018 11.946 7.760 1.00 13.92 305 THR A O 1
ATOM 2097 N N . PRO A 1 309 ? 40.627 9.745 7.748 1.00 13.50 306 PRO A N 1
ATOM 2098 C CA . PRO A 1 309 ? 39.524 9.972 8.659 1.00 13.61 306 PRO A CA 1
ATOM 2099 C C . PRO A 1 309 ? 39.975 10.510 10.011 1.00 15.20 306 PRO A C 1
ATOM 2100 O O . PRO A 1 309 ? 39.160 11.096 10.727 1.00 17.08 306 PRO A O 1
ATOM 2104 N N . GLU A 1 310 ? 41.245 10.322 10.350 1.00 15.24 307 GLU A N 1
ATOM 2105 C CA . GLU A 1 310 ? 41.802 10.727 11.618 1.00 17.17 307 GLU A CA 1
ATOM 2106 C C . GLU A 1 310 ? 42.625 12.032 11.596 1.00 16.91 307 GLU A C 1
ATOM 2107 O O . GLU A 1 310 ? 42.791 12.636 12.641 1.00 17.03 307 GLU A O 1
ATOM 2113 N N . SER A 1 311 ? 43.171 12.435 10.445 1.00 15.90 308 SER A N 1
ATOM 2114 C CA . SER A 1 311 ? 44.271 13.382 10.398 1.00 15.77 308 SER A CA 1
ATOM 2115 C C . SER A 1 311 ? 44.220 14.275 9.173 1.00 15.08 308 SER A C 1
ATOM 2116 O O . SER A 1 311 ? 43.704 13.877 8.136 1.00 14.08 308 SER A O 1
ATOM 2119 N N . ILE A 1 312 ? 44.830 15.447 9.303 1.00 13.76 309 ILE A N 1
ATOM 2120 C CA . ILE A 1 312 ? 45.167 16.319 8.191 1.00 14.57 309 ILE A CA 1
ATOM 2121 C C . ILE A 1 312 ? 46.669 16.569 8.326 1.00 14.55 309 ILE A C 1
ATOM 2122 O O . ILE A 1 312 ? 47.116 17.050 9.362 1.00 14.67 309 ILE A O 1
ATOM 2127 N N . ARG A 1 313 ? 47.445 16.192 7.326 1.00 13.80 310 ARG A N 1
ATOM 2128 C CA . ARG A 1 313 ? 48.865 16.449 7.356 1.00 14.52 310 ARG A CA 1
ATOM 2129 C C . ARG A 1 313 ? 49.216 17.241 6.112 1.00 15.57 310 ARG A C 1
ATOM 2130 O O . ARG A 1 313 ? 48.537 17.128 5.091 1.00 18.59 310 ARG A O 1
ATOM 2138 N N . ILE A 1 314 ? 50.187 18.128 6.189 1.00 13.88 311 ILE A N 1
ATOM 2139 C CA . ILE A 1 314 ? 50.734 18.775 4.979 1.00 13.96 311 ILE A CA 1
ATOM 2140 C C . ILE A 1 314 ? 52.101 18.114 4.697 1.00 14.13 311 ILE A C 1
ATOM 2141 O O . ILE A 1 314 ? 52.889 17.853 5.647 1.00 14.75 311 ILE A O 1
ATOM 2146 N N . ARG A 1 315 ? 52.389 17.913 3.422 1.00 14.87 312 ARG A N 1
ATOM 2147 C CA . ARG A 1 315 ? 53.659 17.360 2.969 1.00 14.80 312 ARG A CA 1
ATOM 2148 C C . ARG A 1 315 ? 54.147 18.018 1.711 1.00 14.51 312 ARG A C 1
ATOM 2149 O O . ARG A 1 315 ? 53.357 18.556 0.896 1.00 13.32 312 ARG A O 1
ATOM 2157 N N . LYS A 1 316 ? 55.462 17.925 1.485 1.00 13.68 313 LYS A N 1
ATOM 2158 C CA . LYS A 1 316 ? 55.978 18.290 0.176 1.00 14.57 313 LYS A CA 1
ATOM 2159 C C . LYS A 1 316 ? 55.638 17.194 -0.810 1.00 14.64 313 LYS A C 1
ATOM 2160 O O . LYS A 1 316 ? 55.637 16.016 -0.458 1.00 14.78 313 LYS A O 1
ATOM 2177 N N . PHE A 1 318 ? 57.731 16.256 -3.180 1.00 16.80 315 PHE A N 1
ATOM 2178 C CA . PHE A 1 318 ? 59.006 15.492 -3.167 1.00 16.45 315 PHE A CA 1
ATOM 2179 C C . PHE A 1 318 ? 59.479 15.397 -1.730 1.00 16.66 315 PHE A C 1
ATOM 2180 O O . PHE A 1 318 ? 59.812 16.423 -1.117 1.00 15.17 315 PHE A O 1
ATOM 2188 N N . LEU A 1 319 ? 59.487 14.160 -1.217 1.00 15.79 316 LEU A N 1
ATOM 2189 C CA . LEU A 1 319 ? 59.726 13.912 0.208 1.00 17.62 316 LEU A CA 1
ATOM 2190 C C . LEU A 1 319 ? 61.179 14.164 0.697 1.00 16.89 316 LEU A C 1
ATOM 2191 O O . LEU A 1 319 ? 61.365 14.547 1.813 1.00 18.02 316 LEU A O 1
ATOM 2196 N N . THR A 1 320 ? 62.186 13.962 -0.130 1.00 17.51 317 THR A N 1
ATOM 2197 C CA . THR A 1 320 ? 63.570 14.184 0.313 1.00 17.19 317 THR A CA 1
ATOM 2198 C C . THR A 1 320 ? 64.096 15.547 -0.115 1.00 17.02 317 THR A C 1
ATOM 2199 O O . THR A 1 320 ? 63.746 16.069 -1.170 1.00 15.79 317 THR A O 1
ATOM 2203 N N . GLU A 1 321 ? 64.974 16.110 0.712 1.00 16.70 318 GLU A N 1
ATOM 2204 C CA . GLU A 1 321 ? 65.555 17.438 0.430 1.00 17.55 318 GLU A CA 1
ATOM 2205 C C . GLU A 1 321 ? 66.283 17.431 -0.908 1.00 17.14 318 GLU A C 1
ATOM 2206 O O . GLU A 1 321 ? 66.179 18.386 -1.665 1.00 16.42 318 GLU A O 1
ATOM 2212 N N . SER A 1 322 ? 67.053 16.376 -1.180 1.00 17.13 319 SER A N 1
ATOM 2213 C CA . SER A 1 322 ? 67.804 16.293 -2.434 1.00 17.58 319 SER A CA 1
ATOM 2214 C C . SER A 1 322 ? 66.899 16.262 -3.666 1.00 17.46 319 SER A C 1
ATOM 2215 O O . SER A 1 322 ? 67.205 16.898 -4.641 1.00 16.52 319 SER A O 1
ATOM 2218 N N . ASP A 1 323 ? 65.765 15.563 -3.596 1.00 17.13 320 ASP A N 1
ATOM 2219 C CA . ASP A 1 323 ? 64.774 15.609 -4.700 1.00 17.63 320 ASP A CA 1
ATOM 2220 C C . ASP A 1 323 ? 64.107 16.972 -4.854 1.00 17.49 320 ASP A C 1
ATOM 2221 O O . ASP A 1 323 ? 63.818 17.367 -5.978 1.00 16.64 320 ASP A O 1
ATOM 2226 N N . ARG A 1 324 ? 63.889 17.700 -3.755 1.00 17.30 321 ARG A N 1
ATOM 2227 C CA . ARG A 1 324 ? 63.340 19.066 -3.852 1.00 18.36 321 ARG A CA 1
ATOM 2228 C C . ARG A 1 324 ? 64.374 20.034 -4.448 1.00 18.89 321 ARG A C 1
ATOM 2229 O O . ARG A 1 324 ? 64.025 20.923 -5.219 1.00 17.11 321 ARG A O 1
ATOM 2248 N N . ARG A 1 326 ? 66.803 19.141 -6.595 1.00 22.83 323 ARG A N 1
ATOM 2249 C CA . ARG A 1 326 ? 66.872 18.753 -8.015 1.00 24.21 323 ARG A CA 1
ATOM 2250 C C . ARG A 1 326 ? 65.650 19.272 -8.803 1.00 24.37 323 ARG A C 1
ATOM 2251 O O . ARG A 1 326 ? 65.764 19.765 -9.923 1.00 23.17 323 ARG A O 1
ATOM 2259 N N . ALA A 1 327 ? 64.469 19.153 -8.210 1.00 25.69 324 ALA A N 1
ATOM 2260 C CA . ALA A 1 327 ? 63.257 19.722 -8.789 1.00 26.96 324 ALA A CA 1
ATOM 2261 C C . ALA A 1 327 ? 63.293 21.260 -8.937 1.00 28.46 324 ALA A C 1
ATOM 2262 O O . ALA A 1 327 ? 62.841 21.751 -9.960 1.00 28.93 324 ALA A O 1
ATOM 2264 N N . SER A 1 328 ? 63.851 22.024 -7.988 1.00 29.45 325 SER A N 1
ATOM 2265 C CA . SER A 1 328 ? 63.770 23.510 -8.065 1.00 30.56 325 SER A CA 1
ATOM 2266 C C . SER A 1 328 ? 64.467 24.130 -9.279 1.00 31.45 325 SER A C 1
ATOM 2267 O O . SER A 1 328 ? 65.582 23.732 -9.605 1.00 34.88 325 SER A O 1
#

Organism: Vibrio parahaemolyticus (NCBI:txid670)

Foldseek 3Di:
DLEFWKKKKFADPDPVHDLFLGALVSVVVLLVVCVVPQRNWDWAQDPDSGMIMITGNALVRVVVSVLVLQNTYWIKDAAMDTDWADPRFMHWKKKKKKKAQVLVVVLVLCVLLWADPAAPVPPMDMIIMGSLSVQVVVVVCCSRVPRMDMDMGIDDDDGDDHPRLDDFWAFEFEAAWDFFALVQVLVVCVQFFFQDDGGDTDGQFGTGTGPGRYYHHGHRHDVRDDDDGDYDVSVVSSHDDRQKIWIRHNVDTDIGGVRHPVVVCVD

B-factor: mean 22.78, std 9.46, range [2.0, 75.49]